Protein 5CJB (pdb70)

Foldseek 3Di:
DEKAKDWPPDLEEEFQAKIKIKIFAPFFAAKKAKCAPPDLHGPDMDGDRGRMDIDIDGRDDQVPFHKIWMWGDHPPDDPSDTHDIHDIRGRGYHQAFEEWAWDWDDDCKTKIKTAGQAAFKKKFKDFPVDDDTDDIDTGRHRMDMDIGHDPRPAGKMKMWIWHPDPVIHTHDIHDIDGD/DQDDDDDDDDDDDDDPD/DQDDDDDDDDDDDDDD/DCDDDDDDDDDDDDDPD

InterPro domains:
  IPR003599 Immunoglobulin domain subtype [SM00409] (38-121)
  IPR003599 Immunoglobulin domain subtype [SM00409] (135-215)
  IPR013783 Immunoglobulin-like fold [G3DSA:2.60.40.10] (28-124)
  IPR013783 Immunoglobulin-like fold [G3DSA:2.60.40.10] (125-215)
  IPR036179 Immunoglobulin-like domain superfamily [SSF48726] (30-125)
  IPR036179 Immunoglobulin-like domain superfamily [SSF48726] (127-218)
  IPR050412 Immunoglobulin-like Receptors in Immune Regulation [PTHR11738] (16-229)

B-factor: mean 52.15, std 12.78, range [27.2, 103.28]

Secondary structure (DSSP, 8-state):
---EEEEES-SEE-TTS-EEEEEEEEEEEEEEEEE-TT-SS-SEEEEEEEEEEEEEESS--TTS-EEEEEEEE-TTSPTT---PPPPPEEEEE-SSBPPPEEEEEP---EEEEEE-S-SSEEEEEEETT-SS-SEEEEESSSEEEEEE-GGG--SEEEEEEE-SSSSP-BBPPPPPEE-/---------PPP-----/---------PPP----/---------PPP-----

Sequence (229 aa):
PKPWLGAQPATVVTPGVNVTLRCRAPQPAWRFGLFKPGEIAPLLFRDVSSELAEFFLEEVTPAQGGIYRCCYRRPDWGPGVWSQPSDVLELLVTEELPRPSLVALPGANVSLRCAGRLRNMSFVLYREGVAAPLQYRHSAQPWADFTLLGARAPGTYSCYYHTPSAPYVLSQRSEVLVIGPGPGPGPGPAGFGPGPGPGPGPGPGPAGFGPGGPGPGPGPGPAGFGPGP

Organism: Homo sapiens (NCBI:txid9606)

CATH classification: 2.60.40.10 (+1 more: 2.60.40.10)

GO terms:
  GO:0038064 collagen receptor activity (F, IDA)
  GO:0038064 collagen receptor activity (F, IMP)
  GO:0030316 osteoclast differentiation (P, IMP)
  GO:1904724 tertiary granule lumen (C, TAS)
  GO:0035580 specific granule lumen (C, TAS)
  GO:0005576 extracellular region (C, TAS)
  GO:0070062 extracellular exosome (C, HDA)

Radius of gyration: 22.31 Å; Cα contacts (8 Å, |Δi|>4): 643; chains: 4; bounding box: 63×37×71 Å

Structure (mmCIF, N/CA/C/O backbone):
data_5CJB
#
_entry.id   5CJB
#
_cell.length_a   45.940
_cell.length_b   48.424
_cell.length_c   118.055
_cell.angle_alpha   90.00
_cell.angle_beta   90.00
_cell.angle_gamma   90.00
#
_symmetry.space_group_name_H-M   'P 21 21 21'
#
loop_
_entity.id
_entity.type
_entity.pdbx_description
1 polymer 'Osteoclast-associated immunoglobulin-like receptor'
2 polymer 'collagen-like peptide'
3 water water
#
loop_
_atom_site.group_PDB
_atom_site.id
_atom_site.type_symbol
_atom_site.label_atom_id
_atom_site.label_alt_id
_atom_site.label_comp_id
_atom_site.label_asym_id
_atom_site.label_entity_id
_atom_site.label_seq_id
_atom_site.pdbx_PDB_ins_code
_atom_site.Cartn_x
_atom_site.Cartn_y
_atom_site.Cartn_z
_atom_site.occupancy
_atom_site.B_iso_or_equiv
_atom_site.auth_seq_id
_atom_site.auth_comp_id
_atom_site.auth_asym_id
_atom_site.auth_atom_id
_atom_site.pdbx_PDB_model_num
ATOM 1 N N . PRO A 1 1 ? -9.172 -6.003 -31.689 1.00 89.78 35 PRO A N 1
ATOM 2 C CA . PRO A 1 1 ? -9.579 -6.949 -30.643 1.00 86.12 35 PRO A CA 1
ATOM 3 C C . PRO A 1 1 ? -8.359 -7.588 -29.985 1.00 81.55 35 PRO A C 1
ATOM 4 O O . PRO A 1 1 ? -7.798 -8.534 -30.544 1.00 82.12 35 PRO A O 1
ATOM 8 N N . LYS A 1 2 ? -7.953 -7.086 -28.820 1.00 67.85 36 LYS A N 1
ATOM 9 C CA . LYS A 1 2 ? -6.738 -7.593 -28.188 1.00 67.81 36 LYS A CA 1
ATOM 10 C C . LYS A 1 2 ? -6.948 -8.939 -27.497 1.00 64.43 36 LYS A C 1
ATOM 11 O O . LYS A 1 2 ? -7.904 -9.121 -26.737 1.00 64.24 36 LYS A O 1
ATOM 17 N N . PRO A 1 3 ? -6.054 -9.896 -27.788 1.00 42.48 37 PRO A N 1
ATOM 18 C CA . PRO A 1 3 ? -6.051 -11.217 -27.155 1.00 44.46 37 PRO A CA 1
ATOM 19 C C . PRO A 1 3 ? -5.571 -11.113 -25.714 1.00 41.83 37 PRO A C 1
ATOM 20 O O . PRO A 1 3 ? -5.125 -10.043 -25.293 1.00 41.30 37 PRO A O 1
ATOM 24 N N . TRP A 1 4 ? -5.673 -12.205 -24.965 1.00 48.98 38 TRP A N 1
ATOM 25 C CA . TRP A 1 4 ? -5.181 -12.227 -23.592 1.00 48.03 38 TRP A CA 1
ATOM 26 C C . TRP A 1 4 ? -4.327 -13.467 -23.349 1.00 47.27 38 TRP A C 1
ATOM 27 O O . TRP A 1 4 ? -4.573 -14.524 -23.934 1.00 47.22 38 TRP A O 1
ATOM 38 N N . LEU A 1 5 ? -3.317 -13.327 -22.492 1.00 47.73 39 LEU A N 1
ATOM 39 C CA . LEU A 1 5 ? -2.317 -14.377 -22.292 1.00 45.70 39 LEU A CA 1
ATOM 40 C C . LEU A 1 5 ? -2.343 -14.905 -20.858 1.00 49.20 39 LEU A C 1
ATOM 41 O O . LEU A 1 5 ? -2.449 -14.129 -19.903 1.00 50.45 39 LEU A O 1
ATOM 46 N N . GLY A 1 6 ? -2.253 -16.225 -20.709 1.00 50.78 40 GLY A N 1
ATOM 47 C CA . GLY A 1 6 ? -2.275 -16.846 -19.395 1.00 47.24 40 GLY A CA 1
ATOM 48 C C . GLY A 1 6 ? -1.135 -17.827 -19.201 1.00 47.73 40 GLY A C 1
ATOM 49 O O . GLY A 1 6 ? -0.639 -18.416 -20.166 1.00 49.11 40 GLY A O 1
ATOM 50 N N . ALA A 1 7 ? -0.708 -18.000 -17.955 1.00 51.40 41 ALA A N 1
ATOM 51 C CA . ALA A 1 7 ? 0.351 -18.956 -17.649 1.00 49.62 41 ALA A CA 1
ATOM 52 C C . ALA A 1 7 ? -0.119 -20.002 -16.641 1.00 51.81 41 ALA A C 1
ATOM 53 O O . ALA A 1 7 ? -0.653 -19.662 -15.586 1.00 52.50 41 ALA A O 1
ATOM 55 N N . GLN A 1 8 ? 0.079 -21.274 -16.977 1.00 54.84 42 GLN A N 1
ATOM 56 C CA . GLN A 1 8 ? -0.203 -22.375 -16.060 1.00 51.34 42 GLN A CA 1
ATOM 57 C C . GLN A 1 8 ? 1.039 -23.260 -15.944 1.00 50.92 42 GLN A C 1
ATOM 58 O O . GLN A 1 8 ? 1.743 -23.466 -16.933 1.00 49.60 42 GLN A O 1
ATOM 64 N N . PRO A 1 9 ? 1.319 -23.787 -14.739 1.00 44.52 43 PRO A N 1
ATOM 65 C CA . PRO A 1 9 ? 0.563 -23.643 -13.488 1.00 46.45 43 PRO A CA 1
ATOM 66 C C . PRO A 1 9 ? 0.773 -22.301 -12.781 1.00 43.49 43 PRO A C 1
ATOM 67 O O . PRO A 1 9 ? -0.045 -21.947 -11.935 1.00 46.08 43 PRO A O 1
ATOM 71 N N . ALA A 1 10 ? 1.831 -21.567 -13.120 1.00 42.29 44 ALA A N 1
ATOM 72 C CA . ALA A 1 10 ? 2.140 -20.324 -12.410 1.00 42.42 44 ALA A CA 1
ATOM 73 C C . ALA A 1 10 ? 3.007 -19.359 -13.213 1.00 40.75 44 ALA A C 1
ATOM 74 O O . ALA A 1 10 ? 3.578 -19.731 -14.236 1.00 41.97 44 ALA A O 1
ATOM 76 N N . THR A 1 11 ? 3.106 -18.121 -12.728 1.00 42.69 45 THR A N 1
ATOM 77 C CA . THR A 1 11 ? 3.921 -17.084 -13.366 1.00 42.96 45 THR A CA 1
ATOM 78 C C . THR A 1 11 ? 5.356 -17.139 -12.825 1.00 42.35 45 THR A C 1
ATOM 79 O O . THR A 1 11 ? 6.315 -16.762 -13.510 1.00 42.23 45 THR A O 1
ATOM 83 N N . VAL A 1 12 ? 5.487 -17.642 -11.598 1.00 35.37 46 VAL A N 1
ATOM 84 C CA . VAL A 1 12 ? 6.785 -17.856 -10.957 1.00 35.24 46 VAL A CA 1
ATOM 85 C C . VAL A 1 12 ? 6.973 -19.349 -10.667 1.00 33.21 46 VAL A C 1
ATOM 86 O O . VAL A 1 12 ? 6.210 -19.932 -9.894 1.00 37.01 46 VAL A O 1
ATOM 90 N N . VAL A 1 13 ? 7.984 -19.963 -11.284 1.00 31.01 47 VAL A N 1
ATOM 91 C CA . VAL A 1 13 ? 8.220 -21.407 -11.158 1.00 29.73 47 VAL A CA 1
ATOM 92 C C . VAL A 1 13 ? 9.709 -21.724 -11.011 1.00 32.78 47 VAL A C 1
ATOM 93 O O . VAL A 1 13 ? 10.559 -20.890 -11.326 1.00 30.89 47 VAL A O 1
ATOM 97 N N . THR A 1 14 ? 10.013 -22.937 -10.548 1.00 39.99 48 THR A N 1
ATOM 98 C CA . THR A 1 14 ? 11.391 -23.432 -10.483 1.00 41.07 48 THR A CA 1
ATOM 99 C C . THR A 1 14 ? 11.803 -24.004 -11.838 1.00 41.72 48 THR A C 1
ATOM 100 O O . THR A 1 14 ? 10.948 -24.449 -12.601 1.00 41.98 48 THR A O 1
ATOM 104 N N . PRO A 1 15 ? 13.113 -23.990 -12.144 1.00 39.10 49 PRO A N 1
ATOM 105 C CA . PRO A 1 15 ? 13.588 -24.644 -13.372 1.00 42.12 49 PRO A CA 1
ATOM 106 C C . PRO A 1 15 ? 13.248 -26.132 -13.350 1.00 44.14 49 PRO A C 1
ATOM 107 O O . PRO A 1 15 ? 13.427 -26.763 -12.306 1.00 41.49 49 PRO A O 1
ATOM 111 N N . GLY A 1 16 ? 12.754 -26.677 -14.460 1.00 48.23 50 GLY A N 1
ATOM 112 C CA . GLY A 1 16 ? 12.453 -28.097 -14.533 1.00 48.74 50 GLY A CA 1
ATOM 113 C C . GLY A 1 16 ? 10.980 -28.458 -14.636 1.00 49.64 50 GLY A C 1
ATOM 114 O O . GLY A 1 16 ? 10.640 -29.560 -15.076 1.00 51.57 50 GLY A O 1
ATOM 115 N N . VAL A 1 17 ? 10.102 -27.547 -14.221 1.00 46.21 51 VAL A N 1
ATOM 116 C CA . VAL A 1 17 ? 8.665 -27.791 -14.330 1.00 48.16 51 VAL A CA 1
ATOM 117 C C . VAL A 1 17 ? 8.158 -27.394 -15.717 1.00 48.80 51 VAL A C 1
ATOM 118 O O . VAL A 1 17 ? 8.851 -26.703 -16.466 1.00 47.54 51 VAL A O 1
ATOM 122 N N . ASN A 1 18 ? 6.954 -27.840 -16.055 1.00 41.84 52 ASN A N 1
ATOM 123 C CA . ASN A 1 18 ? 6.364 -27.533 -17.347 1.00 41.17 52 ASN A CA 1
ATOM 124 C C . ASN A 1 18 ? 5.400 -26.353 -17.254 1.00 39.00 52 ASN A C 1
ATOM 125 O O . ASN A 1 18 ? 4.532 -26.325 -16.382 1.00 39.41 52 ASN A O 1
ATOM 130 N N . VAL A 1 19 ? 5.563 -25.379 -18.148 1.00 42.59 53 VAL A N 1
ATOM 131 C CA . VAL A 1 19 ? 4.685 -24.209 -18.195 1.00 42.53 53 VAL A CA 1
ATOM 132 C C . VAL A 1 19 ? 3.899 -24.190 -19.507 1.00 44.58 53 VAL A C 1
ATOM 133 O O . VAL A 1 19 ? 4.480 -24.341 -20.585 1.00 42.57 53 VAL A O 1
ATOM 137 N N . THR A 1 20 ? 2.583 -24.017 -19.417 1.00 54.68 54 THR A N 1
ATOM 138 C CA . THR A 1 20 ? 1.754 -23.886 -20.613 1.00 56.89 54 THR A CA 1
ATOM 139 C C . THR A 1 20 ? 1.244 -22.454 -20.732 1.00 56.38 54 THR A C 1
ATOM 140 O O . THR A 1 20 ? 0.444 -22.000 -19.909 1.00 58.13 54 THR A O 1
ATOM 144 N N . LEU A 1 21 ? 1.726 -21.739 -21.744 1.00 44.29 55 LEU A N 1
ATOM 145 C CA . LEU A 1 21 ? 1.216 -20.409 -22.044 1.00 42.86 55 LEU A CA 1
ATOM 146 C C . LEU A 1 21 ? -0.009 -20.553 -22.943 1.00 48.54 55 LEU A C 1
ATOM 147 O O . LEU A 1 21 ? 0.011 -21.296 -23.928 1.00 49.36 55 LEU A O 1
ATOM 152 N N . ARG A 1 22 ? -1.071 -19.839 -22.618 1.00 56.73 56 ARG A N 1
ATOM 153 C CA . ARG A 1 22 ? -2.325 -19.966 -23.314 1.00 55.76 56 ARG A CA 1
ATOM 154 C C . ARG A 1 22 ? -2.791 -18.630 -23.809 1.00 54.61 56 ARG A C 1
ATOM 155 O O . ARG A 1 22 ? -3.135 -17.789 -23.020 1.00 55.90 56 ARG A O 1
ATOM 163 N N . CYS A 1 23 ? -2.792 -18.436 -25.118 1.00 60.64 57 CYS A N 1
ATOM 164 C CA . CYS A 1 23 ? -3.311 -17.203 -25.703 1.00 61.30 57 CYS A CA 1
ATOM 165 C C . CYS A 1 23 ? -4.698 -17.428 -26.287 1.00 63.73 57 CYS A C 1
ATOM 166 O O . CYS A 1 23 ? -4.962 -18.464 -26.905 1.00 62.96 57 CYS A O 1
ATOM 169 N N . ARG A 1 24 ? -5.580 -16.453 -26.088 1.00 51.07 58 ARG A N 1
ATOM 170 C CA . ARG A 1 24 ? -6.955 -16.550 -26.564 1.00 50.54 58 ARG A CA 1
ATOM 171 C C . ARG A 1 24 ? -7.424 -15.268 -27.252 1.00 51.48 58 ARG A C 1
ATOM 172 O O . ARG A 1 24 ? -7.194 -14.165 -26.755 1.00 51.01 58 ARG A O 1
ATOM 180 N N . ALA A 1 25 ? -8.079 -15.424 -28.399 1.00 46.27 59 ALA A N 1
ATOM 181 C CA . ALA A 1 25 ? -8.643 -14.296 -29.134 1.00 45.88 59 ALA A CA 1
ATOM 182 C C . ALA A 1 25 ? -10.167 -14.384 -29.126 1.00 44.14 59 ALA A C 1
ATOM 183 O O . ALA A 1 25 ? -10.719 -15.484 -29.056 1.00 43.27 59 ALA A O 1
ATOM 185 N N . PRO A 1 26 ? -10.849 -13.225 -29.192 1.00 55.75 60 PRO A N 1
ATOM 186 C CA . PRO A 1 26 ? -12.318 -13.170 -29.204 1.00 59.20 60 PRO A CA 1
ATOM 187 C C . PRO A 1 26 ? -12.944 -14.024 -30.310 1.00 60.93 60 PRO A C 1
ATOM 188 O O . PRO A 1 26 ? -13.900 -14.754 -30.039 1.00 59.36 60 PRO A O 1
ATOM 192 N N . GLN A 1 27 ? -12.418 -13.926 -31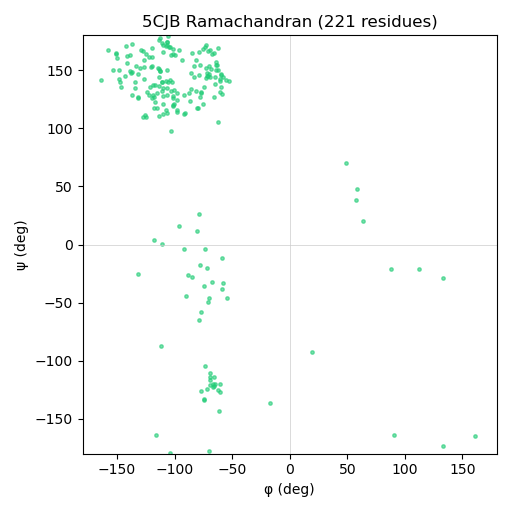.529 1.00 60.52 61 GLN A N 1
ATOM 193 C CA . GLN A 1 27 ? -12.895 -14.741 -32.646 1.00 62.63 61 GLN A CA 1
ATOM 194 C C . GLN A 1 27 ? -11.755 -15.609 -33.179 1.00 60.98 61 GLN A C 1
ATOM 195 O O . GLN A 1 27 ? -10.588 -15.246 -33.025 1.00 59.60 61 GLN A O 1
ATOM 201 N N . PRO A 1 28 ? -12.085 -16.765 -33.790 1.00 54.87 62 PRO A N 1
ATOM 202 C CA . PRO A 1 28 ? -11.044 -17.693 -34.260 1.00 53.97 62 PRO A CA 1
ATOM 203 C C . PRO A 1 28 ? -10.009 -17.022 -35.163 1.00 52.07 62 PRO A C 1
ATOM 204 O O . PRO A 1 28 ? -10.365 -16.163 -35.966 1.00 52.48 62 PRO A O 1
ATOM 208 N N . ALA A 1 29 ? -8.744 -17.401 -35.008 1.00 44.71 63 ALA A N 1
ATOM 209 C CA . ALA A 1 29 ? -7.668 -16.877 -35.844 1.00 45.44 63 ALA A CA 1
ATOM 210 C C . ALA A 1 29 ? -6.864 -18.038 -36.411 1.00 48.04 63 ALA A C 1
ATOM 211 O O . ALA A 1 29 ? -7.009 -19.170 -35.953 1.00 50.17 63 ALA A O 1
ATOM 213 N N . TRP A 1 30 ? -6.012 -17.755 -37.392 1.00 47.14 64 TRP A N 1
ATOM 214 C CA . TRP A 1 30 ? -5.208 -18.789 -38.040 1.00 50.55 64 TRP A CA 1
ATOM 215 C C . TRP A 1 30 ? -3.843 -19.022 -37.385 1.00 49.79 64 TRP A C 1
ATOM 216 O O . TRP A 1 30 ? -3.411 -20.164 -37.212 1.00 49.73 64 TRP A O 1
ATOM 227 N N . ARG A 1 31 ? -3.152 -17.941 -37.043 1.00 47.67 65 ARG A N 1
ATOM 228 C CA . ARG A 1 31 ? -1.802 -18.064 -36.500 1.00 51.00 65 ARG A CA 1
ATOM 229 C C . ARG A 1 31 ? -1.617 -17.225 -35.244 1.00 47.36 65 ARG A C 1
ATOM 230 O O . ARG A 1 31 ? -1.910 -16.030 -35.240 1.00 45.64 65 ARG A O 1
ATOM 238 N N . PHE A 1 32 ? -1.145 -17.862 -34.177 1.00 51.43 66 PHE A N 1
ATOM 239 C CA . PHE A 1 32 ? -0.852 -17.159 -32.933 1.00 50.39 66 PHE A CA 1
ATOM 240 C C . PHE A 1 32 ? 0.655 -17.008 -32.753 1.00 50.61 66 PHE A C 1
ATOM 241 O O . PHE A 1 32 ? 1.416 -17.926 -33.061 1.00 52.87 66 PHE A O 1
ATOM 249 N N . GLY A 1 33 ? 1.086 -15.849 -32.266 1.00 43.98 67 GLY A N 1
ATOM 250 C CA . GLY A 1 33 ? 2.504 -15.585 -32.100 1.00 45.78 67 GLY A CA 1
ATOM 251 C C . GLY A 1 33 ? 2.905 -15.315 -30.663 1.00 45.91 67 GLY A C 1
ATOM 252 O O . GLY A 1 33 ? 2.212 -14.599 -29.935 1.00 46.51 67 GLY A O 1
ATOM 253 N N . LEU A 1 34 ? 4.027 -15.898 -30.253 1.00 52.03 68 LEU A N 1
ATOM 254 C CA . LEU A 1 34 ? 4.592 -15.630 -28.936 1.00 53.34 68 LEU A CA 1
ATOM 255 C C . LEU A 1 34 ? 5.843 -14.767 -29.111 1.00 54.56 68 LEU A C 1
ATOM 256 O O . LEU A 1 34 ? 6.829 -15.200 -29.715 1.00 53.22 68 LEU A O 1
ATOM 261 N N . PHE A 1 35 ? 5.791 -13.541 -28.595 1.00 51.55 69 PHE A N 1
ATOM 262 C CA . PHE A 1 35 ? 6.847 -12.557 -28.830 1.00 52.58 69 PHE A CA 1
ATOM 263 C C . PHE A 1 35 ? 7.621 -12.195 -27.559 1.00 53.30 69 PHE A C 1
ATOM 264 O O . PHE A 1 35 ? 7.051 -12.134 -26.467 1.00 52.24 69 PHE A O 1
ATOM 272 N N . LYS A 1 36 ? 8.923 -11.961 -27.713 1.00 67.52 70 LYS A N 1
ATOM 273 C CA . LYS A 1 36 ? 9.741 -11.349 -26.668 1.00 68.63 70 LYS A CA 1
ATOM 274 C C . LYS A 1 36 ? 9.897 -9.863 -27.028 1.00 71.79 70 LYS A C 1
ATOM 275 O O . LYS A 1 36 ? 9.631 -9.484 -28.169 1.00 73.04 70 LYS A O 1
ATOM 281 N N . PRO A 1 37 ? 10.312 -9.011 -26.067 1.00 79.82 71 PRO A N 1
ATOM 282 C CA . PRO A 1 37 ? 10.153 -7.565 -26.297 1.00 81.37 71 PRO A CA 1
ATOM 283 C C . PRO A 1 37 ? 10.984 -6.976 -27.440 1.00 83.09 71 PRO A C 1
ATOM 284 O O . PRO A 1 37 ? 12.204 -7.146 -27.472 1.00 83.55 71 PRO A O 1
ATOM 288 N N . GLY A 1 38 ? 10.316 -6.278 -28.357 1.00 86.26 72 GLY A N 1
ATOM 289 C CA . GLY A 1 38 ? 10.990 -5.524 -29.403 1.00 87.27 72 GLY A CA 1
ATOM 290 C C . GLY A 1 38 ? 11.295 -6.298 -30.672 1.00 91.43 72 GLY A C 1
ATOM 291 O O . GLY A 1 38 ? 11.497 -5.707 -31.736 1.00 93.68 72 GLY A O 1
ATOM 292 N N . GLU A 1 39 ? 11.336 -7.622 -30.560 1.00 99.28 73 GLU A N 1
ATOM 293 C CA . GLU A 1 39 ? 11.639 -8.477 -31.701 1.00 98.18 73 GLU A CA 1
ATOM 294 C C . GLU A 1 39 ? 10.421 -8.629 -32.617 1.00 97.87 73 GLU A C 1
ATOM 295 O O . GLU A 1 39 ? 9.329 -8.978 -32.161 1.00 95.50 73 GLU A O 1
ATOM 301 N N . ILE A 1 40 ? 10.616 -8.347 -33.904 1.00 82.53 74 ILE A N 1
ATOM 302 C CA . ILE A 1 40 ? 9.564 -8.486 -34.912 1.00 81.76 74 ILE A CA 1
ATOM 303 C C . ILE A 1 40 ? 9.192 -9.952 -35.133 1.00 79.94 74 ILE A C 1
ATOM 304 O O . ILE A 1 40 ? 8.041 -10.275 -35.431 1.00 75.60 74 ILE A O 1
ATOM 309 N N . ALA A 1 41 ? 10.177 -10.834 -34.983 1.00 91.09 75 ALA A N 1
ATOM 310 C CA . ALA A 1 41 ? 9.962 -12.269 -35.132 1.00 88.59 75 ALA A CA 1
ATOM 311 C C . ALA A 1 41 ? 9.391 -12.874 -33.859 1.00 86.49 75 ALA A C 1
ATOM 312 O O . ALA A 1 41 ? 9.898 -12.622 -32.764 1.00 87.63 75 ALA A O 1
ATOM 314 N N . PRO A 1 42 ? 8.334 -13.686 -33.997 1.00 64.28 76 PRO A N 1
ATOM 315 C CA . PRO A 1 42 ? 7.849 -14.438 -32.837 1.00 61.84 76 PRO A CA 1
ATOM 316 C C . PRO A 1 42 ? 8.833 -15.553 -32.524 1.00 60.96 76 PRO A C 1
ATOM 317 O O . PRO A 1 42 ? 9.401 -16.126 -33.456 1.00 62.95 76 PRO A O 1
ATOM 321 N N . LEU A 1 43 ? 9.052 -15.843 -31.245 1.00 70.73 77 LEU A N 1
ATOM 322 C CA . LEU A 1 43 ? 9.930 -16.946 -30.870 1.00 71.19 77 LEU A CA 1
ATOM 323 C C . LEU A 1 43 ? 9.223 -18.243 -31.225 1.00 69.79 77 LEU A C 1
ATOM 324 O O . LEU A 1 43 ? 9.791 -19.125 -31.873 1.00 71.12 77 LEU A O 1
ATOM 329 N N . LEU A 1 44 ? 7.969 -18.342 -30.799 1.00 52.30 78 LEU A N 1
ATOM 330 C CA . LEU A 1 44 ? 7.125 -19.476 -31.135 1.00 52.29 78 LEU A CA 1
ATOM 331 C C . LEU A 1 44 ? 5.893 -18.992 -31.886 1.00 53.86 78 LEU A C 1
ATOM 332 O O . LEU A 1 44 ? 5.458 -17.848 -31.723 1.00 54.95 78 LEU A O 1
ATOM 337 N N . PHE A 1 45 ? 5.343 -19.866 -32.719 1.00 58.30 79 PHE A N 1
ATOM 338 C CA . PHE A 1 45 ? 4.081 -19.590 -33.389 1.00 56.93 79 PHE A CA 1
ATOM 339 C C . PHE A 1 45 ? 3.327 -20.893 -33.605 1.00 57.17 79 PHE A C 1
ATOM 340 O O . PHE A 1 45 ? 3.932 -21.933 -33.878 1.00 56.35 79 PHE A O 1
ATOM 348 N N . ARG A 1 46 ? 2.008 -20.840 -33.466 1.00 56.78 80 ARG A N 1
ATOM 349 C CA . ARG A 1 46 ? 1.182 -22.015 -33.695 1.00 56.71 80 ARG A CA 1
ATOM 350 C C . ARG A 1 46 ? 0.110 -21.738 -34.735 1.00 57.33 80 ARG A C 1
ATOM 351 O O . ARG A 1 46 ? -0.584 -20.718 -34.674 1.00 56.65 80 ARG A O 1
ATOM 359 N N . ASP A 1 47 ? -0.004 -22.641 -35.702 1.00 51.71 81 ASP A N 1
ATOM 360 C CA . ASP A 1 47 ? -1.092 -22.582 -36.662 1.00 55.74 81 ASP A CA 1
ATOM 361 C C . ASP A 1 47 ? -2.265 -23.413 -36.161 1.00 55.76 81 ASP A C 1
ATOM 362 O O . ASP A 1 47 ? -2.221 -24.646 -36.153 1.00 57.81 81 ASP A O 1
ATOM 367 N N . VAL A 1 48 ? -3.369 -22.755 -35.827 1.00 53.93 82 VAL A N 1
ATOM 368 C CA . VAL A 1 48 ? -4.474 -23.457 -35.174 1.00 55.65 82 VAL A CA 1
ATOM 369 C C . VAL A 1 48 ? -5.912 -23.304 -35.671 1.00 57.07 82 VAL A C 1
ATOM 370 O O . VAL A 1 48 ? -6.707 -24.186 -35.433 1.00 59.07 82 VAL A O 1
ATOM 374 N N . SER A 1 49 ? -6.267 -22.208 -36.321 1.00 53.18 83 SER A N 1
ATOM 375 C CA . SER A 1 49 ? -7.609 -22.080 -36.896 1.00 52.53 83 SER A CA 1
ATOM 376 C C . SER A 1 49 ? -8.675 -22.250 -35.842 1.00 51.61 83 SER A C 1
ATOM 377 O O . SER A 1 49 ? -9.715 -22.818 -36.048 1.00 53.68 83 SER A O 1
ATOM 380 N N . SER A 1 50 ? -8.347 -21.706 -34.705 1.00 52.41 84 SER A N 1
ATOM 381 C CA . SER A 1 50 ? -9.065 -21.670 -33.440 1.00 52.59 84 SER A CA 1
ATOM 382 C C . SER A 1 50 ? -8.993 -20.287 -32.800 1.00 49.42 84 SER A C 1
ATOM 383 O O . SER A 1 50 ? -8.275 -19.402 -33.266 1.00 45.92 84 SER A O 1
ATOM 386 N N . GLU A 1 51 ? -9.753 -20.118 -31.724 1.00 61.26 85 GLU A N 1
ATOM 387 C CA . GLU A 1 51 ? -9.746 -18.900 -30.926 1.00 61.08 85 GLU A CA 1
ATOM 388 C C . GLU A 1 51 ? -8.733 -19.039 -29.793 1.00 57.06 85 GLU A C 1
ATOM 389 O O . GLU A 1 51 ? -8.494 -18.097 -29.034 1.00 56.13 85 GLU A O 1
ATOM 395 N N . LEU A 1 52 ? -8.131 -20.222 -29.700 1.00 49.81 86 LEU A N 1
ATOM 396 C CA . LEU A 1 52 ? -7.215 -20.542 -28.611 1.00 50.94 86 LEU A CA 1
ATOM 397 C C . LEU A 1 52 ? -5.947 -21.226 -29.111 1.00 51.74 86 LEU A C 1
ATOM 398 O O . LEU A 1 52 ? -5.995 -22.079 -30.002 1.00 53.42 86 LEU A O 1
ATOM 403 N N . ALA A 1 53 ? -4.813 -20.845 -28.530 1.00 41.74 87 ALA A N 1
ATOM 404 C CA . ALA A 1 53 ? -3.534 -21.467 -28.849 1.00 43.23 87 ALA A CA 1
ATOM 405 C C . ALA A 1 53 ? -2.735 -21.714 -27.579 1.00 43.03 87 ALA A C 1
ATOM 406 O O . ALA A 1 53 ? -2.546 -20.805 -26.767 1.00 40.33 87 ALA A O 1
ATOM 408 N N . GLU A 1 54 ? -2.261 -22.943 -27.412 1.00 63.31 88 GLU A N 1
ATOM 409 C CA . GLU A 1 54 ? -1.454 -23.282 -26.247 1.00 61.72 88 GLU A CA 1
ATOM 410 C C . GLU A 1 54 ? 0.019 -23.450 -26.607 1.00 64.04 88 GLU A C 1
ATOM 411 O O . GLU A 1 54 ? 0.368 -24.171 -27.547 1.00 63.73 88 GLU A O 1
ATOM 417 N N . PHE A 1 55 ? 0.876 -22.762 -25.859 1.00 60.56 89 PHE A N 1
ATOM 418 C CA . PHE A 1 55 ? 2.317 -22.870 -26.039 1.00 55.64 89 PHE A CA 1
ATOM 419 C C . PHE A 1 55 ? 2.916 -23.665 -24.882 1.00 59.42 89 PHE A C 1
ATOM 420 O O . PHE A 1 55 ? 2.897 -23.216 -23.732 1.00 58.60 89 PHE A O 1
ATOM 428 N N . PHE A 1 56 ? 3.434 -24.852 -25.184 1.00 51.31 90 PHE A N 1
ATOM 429 C CA . PHE A 1 56 ? 3.956 -25.729 -24.145 1.00 49.38 90 PHE A CA 1
ATOM 430 C C . PHE A 1 56 ? 5.470 -25.613 -24.009 1.00 51.85 90 PHE A C 1
ATOM 431 O O . PHE A 1 56 ? 6.222 -25.937 -24.933 1.00 51.64 90 PHE A O 1
ATOM 439 N N . LEU A 1 57 ? 5.906 -25.142 -22.847 1.00 52.69 91 LEU A N 1
ATOM 440 C CA . LEU A 1 57 ? 7.323 -25.036 -22.547 1.00 53.25 91 LEU A CA 1
ATOM 441 C C . LEU A 1 57 ? 7.713 -26.174 -21.609 1.00 51.14 91 LEU A C 1
ATOM 442 O O . LEU A 1 57 ? 7.493 -26.101 -20.397 1.00 50.67 91 LEU A O 1
ATOM 447 N N . GLU A 1 58 ? 8.270 -27.237 -22.183 1.00 55.68 92 GLU A N 1
ATOM 448 C CA . GLU A 1 58 ? 8.681 -28.400 -21.405 1.00 58.39 92 GLU A CA 1
ATOM 449 C C . GLU A 1 58 ? 9.987 -28.119 -20.679 1.00 56.92 92 GLU A C 1
ATOM 450 O O . GLU A 1 58 ? 10.947 -27.631 -21.286 1.00 55.43 92 GLU A O 1
ATOM 456 N N . GLU A 1 59 ? 10.010 -28.427 -19.383 1.00 58.83 93 GLU A N 1
ATOM 457 C CA . GLU A 1 59 ? 11.196 -28.235 -18.547 1.00 61.60 93 GLU A CA 1
ATOM 458 C C . GLU A 1 59 ? 11.799 -26.841 -18.711 1.00 59.55 93 GLU A C 1
ATOM 459 O O . GLU A 1 59 ? 12.876 -26.698 -19.292 1.00 59.50 93 GLU A O 1
ATOM 465 N N . VAL A 1 60 ? 11.104 -25.820 -18.210 1.00 47.70 94 VAL A N 1
ATOM 466 C CA . VAL A 1 60 ? 11.563 -24.439 -18.379 1.00 47.41 94 VAL A CA 1
ATOM 467 C C . VAL A 1 60 ? 12.934 -24.204 -17.760 1.00 49.17 94 VAL A C 1
ATOM 468 O O . VAL A 1 60 ? 13.289 -24.810 -16.748 1.00 48.41 94 VAL A O 1
ATOM 472 N N . THR A 1 61 ? 13.698 -23.325 -18.403 1.00 56.53 95 THR A N 1
ATOM 473 C CA . THR A 1 61 ? 15.023 -22.918 -17.952 1.00 57.57 95 THR A CA 1
ATOM 474 C C . THR A 1 61 ? 14.976 -21.402 -17.788 1.00 57.30 95 THR A C 1
ATOM 475 O O . THR A 1 61 ? 14.076 -20.761 -18.333 1.00 56.82 95 THR A O 1
ATOM 479 N N . PRO A 1 62 ? 15.930 -20.818 -17.036 1.00 68.36 96 PRO A N 1
ATOM 480 C CA . PRO A 1 62 ? 15.933 -19.359 -16.843 1.00 67.71 96 PRO A CA 1
ATOM 481 C C . PRO A 1 62 ? 16.027 -18.546 -18.141 1.00 69.08 96 PRO A C 1
ATOM 482 O O . PRO A 1 62 ? 15.828 -17.329 -18.115 1.00 70.23 96 PRO A O 1
ATOM 486 N N . ALA A 1 63 ? 16.325 -19.208 -19.255 1.00 53.94 97 ALA A N 1
ATOM 487 C CA . ALA A 1 63 ? 16.274 -18.566 -20.566 1.00 52.53 97 ALA A CA 1
ATOM 488 C C . ALA A 1 63 ? 14.828 -18.363 -21.035 1.00 50.84 97 ALA A C 1
ATOM 489 O O . ALA A 1 63 ? 14.515 -17.363 -21.683 1.00 53.12 97 ALA A O 1
ATOM 491 N N . GLN A 1 64 ? 13.957 -19.318 -20.711 1.00 54.98 98 GLN A N 1
ATOM 492 C CA . GLN A 1 64 ? 12.538 -19.248 -21.075 1.00 51.76 98 GLN A CA 1
ATOM 493 C C . GLN A 1 64 ? 11.754 -18.226 -20.244 1.00 51.82 98 GLN A C 1
ATOM 494 O O . GLN A 1 64 ? 10.566 -18.000 -20.486 1.00 51.60 98 GLN A O 1
ATOM 500 N N . GLY A 1 65 ? 12.412 -17.610 -19.267 1.00 44.43 99 GLY A N 1
ATOM 501 C CA . GLY A 1 65 ? 11.795 -16.538 -18.505 1.00 41.38 99 GLY A CA 1
ATOM 502 C C . GLY A 1 65 ? 11.823 -15.235 -19.282 1.00 43.77 99 GLY A C 1
ATOM 503 O O . GLY A 1 65 ? 12.546 -15.122 -20.271 1.00 45.99 99 GLY A O 1
ATOM 504 N N . GLY A 1 66 ? 11.039 -14.251 -18.848 1.00 47.54 100 GLY A N 1
ATOM 505 C CA . GLY A 1 66 ? 11.021 -12.958 -19.513 1.00 47.45 100 GLY A CA 1
ATOM 506 C C . GLY A 1 66 ? 9.627 -12.425 -19.781 1.00 45.43 100 GLY A C 1
ATOM 507 O O . GLY A 1 66 ? 8.638 -13.005 -19.334 1.00 45.48 100 GLY A O 1
ATOM 508 N N . ILE A 1 67 ? 9.550 -11.313 -20.511 1.00 51.65 101 ILE A N 1
ATOM 509 C CA . ILE A 1 67 ? 8.267 -10.717 -20.876 1.00 51.96 101 ILE A CA 1
ATOM 510 C C . ILE A 1 67 ? 7.745 -11.364 -22.159 1.00 51.85 101 ILE A C 1
ATOM 511 O O . ILE A 1 67 ? 8.433 -11.359 -23.182 1.00 54.43 101 ILE A O 1
ATOM 516 N N . TYR A 1 68 ? 6.539 -11.924 -22.102 1.00 45.69 102 TYR A N 1
ATOM 517 C CA . TYR A 1 68 ? 5.919 -12.530 -23.279 1.00 42.83 102 TYR A CA 1
ATOM 518 C C . TYR A 1 68 ? 4.694 -11.743 -23.718 1.00 47.25 102 TYR A C 1
ATOM 519 O O . TYR A 1 68 ? 4.003 -11.134 -22.897 1.00 46.20 102 TYR A O 1
ATOM 528 N N . ARG A 1 69 ? 4.427 -11.765 -25.018 1.00 60.67 103 ARG A N 1
ATOM 529 C CA . ARG A 1 69 ? 3.230 -11.146 -25.565 1.00 56.23 103 ARG A CA 1
ATOM 530 C C . ARG A 1 69 ? 2.610 -12.046 -26.612 1.00 57.61 103 ARG A C 1
ATOM 531 O O . ARG A 1 69 ? 3.315 -12.779 -27.316 1.00 57.53 103 ARG A O 1
ATOM 539 N N . CYS A 1 70 ? 1.287 -11.990 -26.706 1.00 56.77 104 CYS A N 1
ATOM 540 C CA . CYS A 1 70 ? 0.574 -12.783 -27.689 1.00 61.91 104 CYS A CA 1
ATOM 541 C C . CYS A 1 70 ? -0.008 -11.884 -28.776 1.00 61.94 104 CYS A C 1
ATOM 542 O O . CYS A 1 70 ? -0.583 -10.832 -28.484 1.00 60.44 104 CYS A O 1
ATOM 545 N N . CYS A 1 71 ? 0.172 -12.297 -30.027 1.00 48.80 105 CYS A N 1
ATOM 546 C CA . CYS A 1 71 ? -0.431 -11.633 -31.177 1.00 46.65 105 CYS A CA 1
ATOM 547 C C . CYS A 1 71 ? -0.924 -12.710 -32.129 1.00 46.78 105 CYS A C 1
ATOM 548 O O . CYS A 1 71 ? -0.345 -13.797 -32.194 1.00 45.32 105 CYS A O 1
ATOM 551 N N . TYR A 1 72 ? -1.992 -12.421 -32.865 1.00 42.00 106 TYR A N 1
ATOM 552 C CA . TYR A 1 72 ? -2.472 -13.366 -33.866 1.00 43.10 106 TYR A CA 1
ATOM 553 C C . TYR A 1 72 ? -2.462 -12.780 -35.272 1.00 45.39 106 TYR A C 1
ATOM 554 O O . TYR A 1 72 ? -2.274 -11.574 -35.456 1.00 46.28 106 TYR A O 1
ATOM 563 N N . ARG A 1 73 ? -2.672 -13.643 -36.261 1.00 51.15 107 ARG A N 1
ATOM 564 C CA . ARG A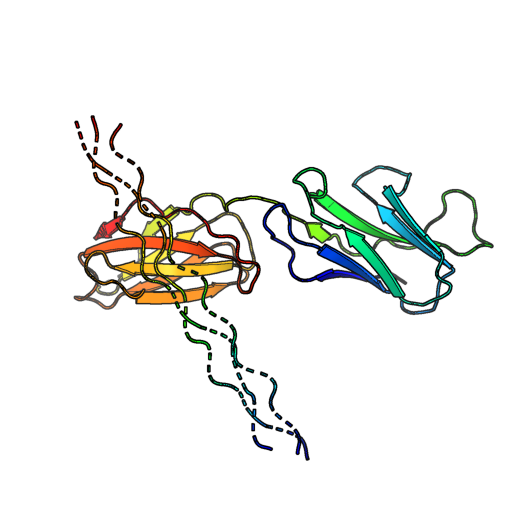 1 73 ? -2.579 -13.240 -37.657 1.00 52.82 107 ARG A CA 1
ATOM 565 C C . ARG A 1 73 ? -3.547 -14.045 -38.522 1.00 53.18 107 ARG A C 1
ATOM 566 O O . ARG A 1 73 ? -3.864 -15.193 -38.207 1.00 52.46 107 ARG A O 1
ATOM 574 N N . ARG A 1 74 ? -4.017 -13.434 -39.605 1.00 54.32 108 ARG A N 1
ATOM 575 C CA . ARG A 1 74 ? -4.893 -14.106 -40.559 1.00 53.60 108 ARG A CA 1
ATOM 576 C C . ARG A 1 74 ? -4.157 -14.228 -41.896 1.00 55.43 108 ARG A C 1
ATOM 577 O O . ARG A 1 74 ? -3.289 -13.407 -42.193 1.00 53.93 108 ARG A O 1
ATOM 585 N N . PRO A 1 75 ? -4.481 -15.264 -42.694 1.00 60.39 109 PRO A N 1
ATOM 586 C CA . PRO A 1 75 ? -3.758 -15.522 -43.950 1.00 62.24 109 PRO A CA 1
ATOM 587 C C . PRO A 1 75 ? -3.814 -14.349 -44.935 1.00 62.80 109 PRO A C 1
ATOM 588 O O . PRO A 1 75 ? -2.821 -14.065 -45.609 1.00 63.34 109 PRO A O 1
ATOM 592 N N . ASP A 1 76 ? -4.963 -13.681 -45.004 1.00 72.74 110 ASP A N 1
ATOM 593 C CA . ASP A 1 76 ? -5.183 -12.585 -45.949 1.00 73.94 110 ASP A CA 1
ATOM 594 C C . ASP A 1 76 ? -4.592 -11.249 -45.486 1.00 74.54 110 ASP A C 1
ATOM 595 O O . ASP A 1 76 ? -4.888 -10.200 -46.066 1.00 73.35 110 ASP A O 1
ATOM 600 N N . TRP A 1 77 ? -3.760 -11.287 -44.446 1.00 61.90 111 TRP A N 1
ATOM 601 C CA . TRP A 1 77 ? -3.149 -10.072 -43.904 1.00 58.87 111 TRP A CA 1
ATOM 602 C C . TRP A 1 77 ? -1.778 -9.823 -44.528 1.00 57.72 111 TRP A C 1
ATOM 603 O O . TRP A 1 77 ? -1.155 -10.743 -45.061 1.00 57.25 111 TRP A O 1
ATOM 614 N N . GLY A 1 78 ? -1.317 -8.577 -44.469 1.00 66.07 112 GLY A N 1
ATOM 615 C CA . GLY A 1 78 ? -0.014 -8.221 -45.000 1.00 68.10 112 GLY A CA 1
ATOM 616 C C . GLY A 1 78 ? 1.118 -8.935 -44.287 1.00 68.86 112 GLY A C 1
ATOM 617 O O . GLY A 1 78 ? 0.906 -9.553 -43.246 1.00 70.20 112 GLY A O 1
ATOM 618 N N . PRO A 1 79 ? 2.334 -8.851 -44.847 1.00 72.44 113 PRO A N 1
ATOM 619 C CA . PRO A 1 79 ? 3.523 -9.509 -44.292 1.00 72.57 113 PRO A CA 1
ATOM 620 C C . PRO A 1 79 ? 4.022 -8.782 -43.050 1.00 69.90 113 PRO A C 1
ATOM 621 O O . PRO A 1 79 ? 4.093 -7.551 -43.057 1.00 68.88 113 PRO A O 1
ATOM 625 N N . GLY A 1 80 ? 4.359 -9.528 -42.001 1.00 71.29 114 GLY A N 1
ATOM 626 C CA . GLY A 1 80 ? 4.792 -8.932 -40.748 1.00 68.68 114 GLY A CA 1
ATOM 627 C C . GLY A 1 80 ? 3.707 -8.094 -40.094 1.00 69.13 114 GLY A C 1
ATOM 628 O O . GLY A 1 80 ? 3.994 -7.230 -39.259 1.00 68.67 114 GLY A O 1
ATOM 629 N N . VAL A 1 81 ? 2.457 -8.346 -40.481 1.00 53.78 115 VAL A N 1
ATOM 630 C CA . VAL A 1 81 ? 1.310 -7.648 -39.910 1.00 52.00 115 VAL A CA 1
ATOM 631 C C . VAL A 1 81 ? 0.613 -8.530 -38.879 1.00 49.92 115 VAL A C 1
ATOM 632 O O . VAL A 1 81 ? 0.126 -9.611 -39.211 1.00 49.07 115 VAL A O 1
ATOM 636 N N . TRP A 1 82 ? 0.564 -8.062 -37.634 1.00 44.24 116 TRP A N 1
ATOM 637 C CA . TRP A 1 82 ? -0.053 -8.823 -36.551 1.00 41.77 116 TRP A CA 1
ATOM 638 C C . TRP A 1 82 ? -1.149 -8.027 -35.839 1.00 43.69 116 TRP A C 1
ATOM 639 O O . TRP A 1 82 ? -1.237 -6.805 -35.976 1.00 44.14 116 TRP A O 1
ATOM 650 N N . SER A 1 83 ? -1.980 -8.729 -35.075 1.00 51.48 117 SER A N 1
ATOM 651 C CA . SER A 1 83 ? -3.083 -8.106 -34.352 1.00 51.38 117 SER A CA 1
ATOM 652 C C . SER A 1 83 ? -2.567 -7.240 -33.211 1.00 52.17 117 SER A C 1
ATOM 653 O O . SER A 1 83 ? -1.354 -7.097 -33.027 1.00 52.15 117 SER A O 1
ATOM 656 N N . GLN A 1 84 ? -3.495 -6.655 -32.454 1.00 60.88 118 GLN A N 1
ATOM 657 C CA . GLN A 1 84 ? -3.158 -5.988 -31.201 1.00 61.17 118 GLN A CA 1
ATOM 658 C C . GLN A 1 84 ? -2.429 -6.969 -30.300 1.00 60.23 118 GLN A C 1
ATOM 659 O O . GLN A 1 84 ? -2.778 -8.147 -30.262 1.00 60.59 118 GLN A O 1
ATOM 665 N N . PRO A 1 85 ? -1.409 -6.489 -29.573 1.00 46.44 119 PRO A N 1
ATOM 666 C CA . PRO A 1 85 ? -0.717 -7.357 -28.612 1.00 46.50 119 PRO A CA 1
ATOM 667 C C . PRO A 1 85 ? -1.514 -7.507 -27.320 1.00 45.00 119 PRO A C 1
ATOM 668 O O . PRO A 1 85 ? -2.189 -6.566 -26.902 1.00 47.32 119 PRO A O 1
ATOM 672 N N . SER A 1 86 ? -1.440 -8.681 -26.701 1.00 46.19 120 SER A N 1
ATOM 673 C CA . SER A 1 86 ? -2.054 -8.899 -25.397 1.00 45.51 120 SER A CA 1
ATOM 674 C C . SER A 1 86 ? -1.303 -8.101 -24.336 1.00 46.38 120 SER A C 1
ATOM 675 O O . SER A 1 86 ? -0.215 -7.582 -24.602 1.00 44.37 120 SER A O 1
ATOM 678 N N . ASP A 1 87 ? -1.884 -7.990 -23.142 1.00 62.02 121 ASP A N 1
ATOM 679 C CA . ASP A 1 87 ? -1.154 -7.448 -22.001 1.00 62.81 121 ASP A CA 1
ATOM 680 C C . ASP A 1 87 ? 0.027 -8.375 -21.731 1.00 62.63 121 ASP A C 1
ATOM 681 O O . ASP A 1 87 ? -0.046 -9.571 -22.018 1.00 62.29 121 ASP A O 1
ATOM 686 N N . VAL A 1 88 ? 1.115 -7.828 -21.196 1.00 49.89 122 VAL A N 1
ATOM 687 C CA . VAL A 1 88 ? 2.331 -8.613 -20.991 1.00 50.14 122 VAL A CA 1
ATOM 688 C C . VAL A 1 88 ? 2.146 -9.769 -20.016 1.00 48.31 122 VAL A C 1
ATOM 689 O O . VAL A 1 88 ? 1.266 -9.743 -19.154 1.00 50.82 122 VAL A O 1
ATOM 693 N N . LEU A 1 89 ? 2.983 -10.787 -20.177 1.00 52.42 123 LEU A N 1
ATOM 694 C CA . LEU A 1 89 ? 3.061 -11.887 -19.232 1.00 50.88 123 LEU A CA 1
ATOM 695 C C . LEU A 1 89 ? 4.526 -12.023 -18.857 1.00 52.78 123 LEU A C 1
ATOM 696 O O . LEU A 1 89 ? 5.349 -12.420 -19.689 1.00 51.61 123 LEU A O 1
ATOM 701 N N . GLU A 1 90 ? 4.861 -11.665 -17.620 1.00 73.59 124 GLU A N 1
ATOM 702 C CA . GLU A 1 90 ? 6.224 -11.848 -17.134 1.00 74.86 124 GLU A CA 1
ATOM 703 C C . GLU A 1 90 ? 6.352 -13.216 -16.478 1.00 72.62 124 GLU A C 1
ATOM 704 O O . GLU A 1 90 ? 5.742 -13.482 -15.437 1.00 71.35 124 GLU A O 1
ATOM 710 N N . LEU A 1 91 ? 7.134 -14.086 -17.108 1.00 48.36 125 LEU A N 1
ATOM 711 C CA . LEU A 1 91 ? 7.376 -15.428 -16.592 1.00 47.92 125 LEU A CA 1
ATOM 712 C C . LEU A 1 91 ? 8.732 -15.461 -15.894 1.00 47.38 125 LEU A C 1
ATOM 713 O O . LEU A 1 91 ? 9.763 -15.171 -16.507 1.00 46.42 125 LEU A O 1
ATOM 718 N N . LEU A 1 92 ? 8.731 -15.800 -14.607 1.00 40.28 126 LEU A N 1
ATOM 719 C CA . LEU A 1 92 ? 9.975 -15.845 -13.842 1.00 36.25 126 LEU A CA 1
ATOM 720 C C . LEU A 1 92 ? 10.361 -17.281 -13.502 1.00 36.39 126 LEU A C 1
ATOM 721 O O . LEU A 1 92 ? 9.599 -18.006 -12.858 1.00 38.00 126 LEU A O 1
ATOM 726 N N . VAL A 1 93 ? 11.545 -17.687 -13.953 1.00 36.89 127 VAL A N 1
ATOM 727 C CA . VAL A 1 93 ? 12.066 -19.024 -13.682 1.00 36.61 127 VAL A CA 1
ATOM 728 C C . VAL A 1 93 ? 13.289 -18.897 -12.785 1.00 37.62 127 VAL A C 1
ATOM 729 O O . VAL A 1 93 ? 14.331 -18.392 -13.211 1.00 41.81 127 VAL A O 1
ATOM 733 N N . THR A 1 94 ? 13.153 -19.345 -11.539 1.00 43.46 128 THR A N 1
ATOM 734 C CA . THR A 1 94 ? 14.228 -19.225 -10.559 1.00 44.15 128 THR A CA 1
ATOM 735 C C . THR A 1 94 ? 14.135 -20.306 -9.481 1.00 45.67 128 THR A C 1
ATOM 736 O O . THR A 1 94 ? 13.043 -20.777 -9.150 1.00 44.15 128 THR A O 1
ATOM 740 N N . GLU A 1 95 ? 15.290 -20.695 -8.947 1.00 48.49 129 GLU A N 1
ATOM 741 C CA . GLU A 1 95 ? 15.365 -21.716 -7.908 1.00 50.09 129 GLU A CA 1
ATOM 742 C C . GLU A 1 95 ? 14.850 -21.198 -6.573 1.00 47.39 129 GLU A C 1
ATOM 743 O O . GLU A 1 95 ? 14.410 -21.972 -5.715 1.00 46.09 129 GLU A O 1
ATOM 749 N N . GLU A 1 96 ? 14.831 -19.884 -6.454 1.00 47.21 130 GLU A N 1
ATOM 750 C CA . GLU A 1 96 ? 14.652 -19.227 -5.197 1.00 48.48 130 GLU A CA 1
ATOM 751 C C . GLU A 1 96 ? 14.292 -17.771 -5.315 1.00 48.77 130 GLU A C 1
ATOM 752 O O . GLU A 1 96 ? 14.839 -17.082 -6.134 1.00 48.70 130 GLU A O 1
ATOM 758 N N . LEU A 1 97 ? 13.408 -17.292 -4.453 1.00 33.13 131 LEU A N 1
ATOM 759 C CA . LEU A 1 97 ? 12.990 -15.893 -4.488 1.00 31.41 131 LEU A CA 1
ATOM 760 C C . LEU A 1 97 ? 13.953 -15.018 -3.678 1.00 31.32 131 LEU A C 1
ATOM 761 O O . LEU A 1 97 ? 14.520 -15.479 -2.690 1.00 31.88 131 LEU A O 1
ATOM 766 N N . PRO A 1 98 ? 14.154 -13.758 -4.107 1.00 33.99 132 PRO A N 1
ATOM 767 C CA . PRO A 1 98 ? 15.069 -12.844 -3.403 1.00 33.70 132 PRO A CA 1
ATOM 768 C C . PRO A 1 98 ? 14.655 -12.586 -1.954 1.00 37.74 132 PRO A C 1
ATOM 769 O O . PRO A 1 98 ? 13.462 -12.473 -1.659 1.00 32.93 132 PRO A O 1
ATOM 773 N N . ARG A 1 99 ? 15.646 -12.483 -1.071 1.00 33.58 133 ARG A N 1
ATOM 774 C CA . ARG A 1 99 ? 15.428 -12.389 0.371 1.00 31.39 133 ARG A CA 1
ATOM 775 C C . ARG A 1 99 ? 14.612 -11.163 0.785 1.00 31.08 133 ARG A C 1
ATOM 776 O O . ARG A 1 99 ? 14.913 -10.044 0.370 1.00 33.1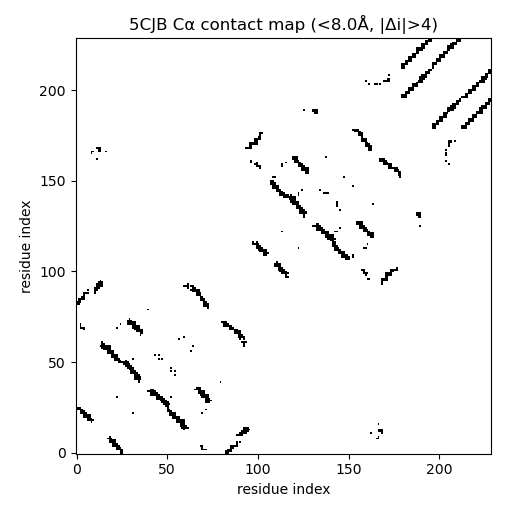1 133 ARG A O 1
ATOM 784 N N . PRO A 1 100 ? 13.581 -11.372 1.620 1.00 28.63 134 PRO A N 1
ATOM 785 C CA . PRO A 1 100 ? 12.755 -10.252 2.079 1.00 30.43 134 PRO A CA 1
ATOM 786 C C . PRO A 1 100 ? 13.408 -9.514 3.242 1.00 34.01 134 PRO A C 1
ATOM 787 O O . PRO A 1 100 ? 14.270 -10.084 3.910 1.00 32.71 134 PRO A O 1
ATOM 791 N N . SER A 1 101 ? 13.017 -8.262 3.464 1.00 42.13 135 SER A N 1
ATOM 792 C CA . SER A 1 101 ? 13.474 -7.514 4.629 1.00 42.55 135 SER A CA 1
ATOM 793 C C . SER A 1 101 ? 12.319 -7.394 5.607 1.00 43.41 135 SER A C 1
ATOM 794 O O . SER A 1 101 ? 11.170 -7.198 5.199 1.00 41.60 135 SER A O 1
ATOM 797 N N . LEU A 1 102 ? 12.616 -7.523 6.896 1.00 36.33 136 LEU A N 1
ATOM 798 C CA . LEU A 1 102 ? 11.584 -7.411 7.923 1.00 33.67 136 LEU A CA 1
ATOM 799 C C . LEU A 1 102 ? 11.845 -6.192 8.802 1.00 37.03 136 LEU A C 1
ATOM 800 O O . LEU A 1 102 ? 12.879 -6.112 9.469 1.00 40.79 136 LEU A O 1
ATOM 805 N N . VAL A 1 103 ? 10.910 -5.242 8.791 1.00 41.88 137 VAL A N 1
ATOM 806 C CA . VAL A 1 103 ? 11.051 -4.006 9.562 1.00 42.32 137 VAL A CA 1
ATOM 807 C C . VAL A 1 103 ? 9.829 -3.745 10.437 1.00 46.16 137 VAL A C 1
ATOM 808 O O . VAL A 1 103 ? 8.784 -4.373 10.264 1.00 45.43 137 VAL A O 1
ATOM 812 N N . ALA A 1 104 ? 9.972 -2.812 11.376 1.00 45.58 138 ALA A N 1
ATOM 813 C CA . ALA A 1 104 ? 8.850 -2.349 12.184 1.00 46.62 138 ALA A CA 1
ATOM 814 C C . ALA A 1 104 ? 8.381 -0.984 11.691 1.00 47.77 138 ALA A C 1
ATOM 815 O O . ALA A 1 104 ? 9.198 -0.086 11.474 1.00 48.40 138 ALA A O 1
ATOM 817 N N . LEU A 1 105 ? 7.072 -0.829 11.507 1.00 57.86 139 LEU A N 1
ATOM 818 C CA . LEU A 1 105 ? 6.503 0.475 11.175 1.00 61.50 139 LEU A CA 1
ATOM 819 C C . LEU A 1 105 ? 6.203 1.253 12.454 1.00 65.36 139 LEU A C 1
ATOM 820 O O . LEU A 1 105 ? 5.566 0.725 13.370 1.00 64.31 139 LEU A O 1
ATOM 825 N N . PRO A 1 106 ? 6.656 2.515 12.523 1.00 74.38 140 PRO A N 1
ATOM 826 C CA . PRO A 1 106 ? 6.323 3.359 13.678 1.00 76.43 140 PRO A CA 1
ATOM 827 C C . PRO A 1 106 ? 4.862 3.796 13.636 1.00 77.64 140 PRO A C 1
ATOM 828 O O . PRO A 1 106 ? 4.285 3.895 12.553 1.00 76.28 140 PRO A O 1
ATOM 832 N N . GLY A 1 107 ? 4.273 4.047 14.801 1.00 72.43 141 GLY A N 1
ATOM 833 C CA . GLY A 1 107 ? 2.896 4.502 14.868 1.00 71.73 141 GLY A CA 1
ATOM 834 C C . GLY A 1 107 ? 2.783 5.930 15.363 1.00 73.46 141 GLY A C 1
ATOM 835 O O . GLY A 1 107 ? 3.611 6.391 16.148 1.00 75.59 141 GLY A O 1
ATOM 836 N N . ALA A 1 114 ? 2.901 -0.319 23.234 1.00 100.97 148 ALA A N 1
ATOM 837 C CA . ALA A 1 114 ? 1.612 -0.468 22.562 1.00 103.28 148 ALA A CA 1
ATOM 838 C C . ALA A 1 114 ? 1.653 -1.557 21.484 1.00 98.39 148 ALA A C 1
ATOM 839 O O . ALA A 1 114 ? 2.561 -2.392 21.467 1.00 97.86 148 ALA A O 1
ATOM 841 N N . ASN A 1 115 ? 0.664 -1.548 20.593 1.00 80.52 149 ASN A N 1
ATOM 842 C CA . ASN A 1 115 ? 0.600 -2.521 19.504 1.00 78.27 149 ASN A CA 1
ATOM 843 C C . ASN A 1 115 ? 1.699 -2.294 18.464 1.00 75.20 149 ASN A C 1
ATOM 844 O O . ASN A 1 115 ? 2.064 -1.152 18.175 1.00 77.02 149 ASN A O 1
ATOM 849 N N . VAL A 1 116 ? 2.223 -3.383 17.908 1.00 60.55 150 VAL A N 1
ATOM 850 C CA . VAL A 1 116 ? 3.364 -3.311 16.995 1.00 58.78 150 VAL A CA 1
ATOM 851 C C . VAL A 1 116 ? 3.030 -3.902 15.623 1.00 55.02 150 VAL A C 1
ATOM 852 O O . VAL A 1 116 ? 2.399 -4.959 15.528 1.00 54.96 150 VAL A O 1
ATOM 856 N N . SER A 1 117 ? 3.441 -3.206 14.564 1.00 49.29 151 SER A N 1
ATOM 857 C CA . SER A 1 117 ? 3.167 -3.645 13.199 1.00 49.85 151 SER A CA 1
ATOM 858 C C . SER A 1 117 ? 4.475 -3.891 12.440 1.00 49.53 151 SER A C 1
ATOM 859 O O . SER A 1 117 ? 5.367 -3.037 12.423 1.00 47.25 151 SER A O 1
ATOM 862 N N . LEU A 1 118 ? 4.591 -5.064 11.824 1.00 50.34 152 LEU A N 1
ATOM 863 C CA . LEU A 1 118 ? 5.789 -5.419 11.068 1.00 48.74 152 LEU A CA 1
ATOM 864 C C . LEU A 1 118 ? 5.462 -5.505 9.588 1.00 44.62 152 LEU A C 1
ATOM 865 O O . LEU A 1 118 ? 4.341 -5.854 9.216 1.00 45.29 152 LEU A O 1
ATOM 870 N N . ARG A 1 119 ? 6.438 -5.189 8.743 1.00 42.35 153 ARG A N 1
ATOM 871 C CA . ARG A 1 119 ? 6.261 -5.337 7.303 1.00 40.67 153 ARG A CA 1
ATOM 872 C C . ARG A 1 119 ? 7.348 -6.201 6.685 1.00 40.81 153 ARG A C 1
ATOM 873 O O . ARG A 1 119 ? 8.512 -5.796 6.595 1.00 40.90 153 ARG A O 1
ATOM 881 N N . CYS A 1 120 ? 6.962 -7.398 6.265 1.00 39.68 154 CYS A N 1
ATOM 882 C CA . CYS A 1 120 ? 7.838 -8.236 5.463 1.00 39.87 154 CYS A CA 1
ATOM 883 C C . CYS A 1 120 ? 7.760 -7.735 4.024 1.00 40.59 154 CYS A C 1
ATOM 884 O O . CYS A 1 120 ? 6.692 -7.760 3.411 1.00 42.18 154 CYS A O 1
ATOM 887 N N . ALA A 1 121 ? 8.884 -7.268 3.487 1.00 37.47 155 ALA A N 1
ATOM 888 C CA . ALA A 1 121 ? 8.902 -6.708 2.138 1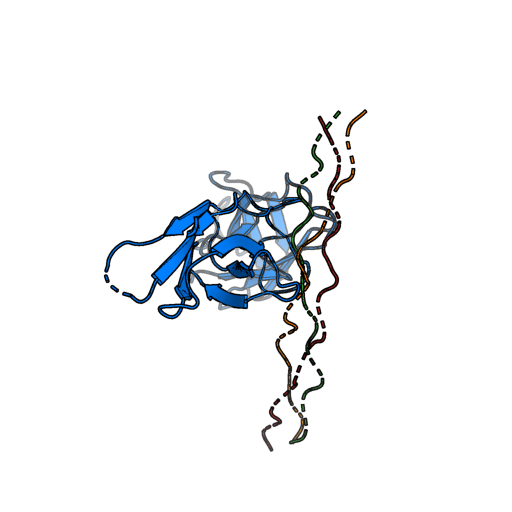.00 36.69 155 ALA A CA 1
ATOM 889 C C . ALA A 1 121 ? 9.836 -7.458 1.197 1.00 38.27 155 ALA A C 1
ATOM 890 O O . ALA A 1 121 ? 11.023 -7.623 1.488 1.00 39.15 155 ALA A O 1
ATOM 892 N N . GLY A 1 122 ? 9.294 -7.890 0.061 1.00 40.53 156 GLY A N 1
ATOM 893 C CA . GLY A 1 122 ? 10.091 -8.461 -1.012 1.00 37.46 156 GLY A CA 1
ATOM 894 C C . GLY A 1 122 ? 9.976 -7.564 -2.232 1.00 40.46 156 GLY A C 1
ATOM 895 O O . GLY A 1 122 ? 9.550 -6.413 -2.111 1.00 39.19 156 GLY A O 1
ATOM 896 N N . ARG A 1 123 ? 10.348 -8.069 -3.407 1.00 49.18 157 ARG A N 1
ATOM 897 C CA . ARG A 1 123 ? 10.225 -7.268 -4.623 1.00 52.55 157 ARG A CA 1
ATOM 898 C C . ARG A 1 123 ? 9.272 -7.888 -5.643 1.00 52.08 157 ARG A C 1
ATOM 899 O O . ARG A 1 123 ? 9.105 -7.366 -6.748 1.00 54.05 157 ARG A O 1
ATOM 907 N N . LEU A 1 124 ? 8.641 -8.995 -5.262 1.00 41.74 158 LEU A N 1
ATOM 908 C CA . LEU A 1 124 ? 7.741 -9.711 -6.160 1.00 41.02 158 LEU A CA 1
ATOM 909 C C . LEU A 1 124 ? 6.281 -9.609 -5.708 1.00 41.95 158 LEU A C 1
ATOM 910 O O . LEU A 1 124 ? 5.964 -9.811 -4.532 1.00 43.02 158 LEU A O 1
ATOM 915 N N . ARG A 1 125 ? 5.401 -9.285 -6.651 1.00 45.76 159 ARG A N 1
ATOM 916 C CA . ARG A 1 125 ? 3.975 -9.139 -6.384 1.00 47.04 159 ARG A CA 1
ATOM 917 C C . ARG A 1 125 ? 3.323 -10.509 -6.229 1.00 46.14 159 ARG A C 1
ATOM 918 O O . ARG A 1 125 ? 3.938 -11.528 -6.547 1.00 43.49 159 ARG A O 1
ATOM 926 N N . ASN A 1 126 ? 2.085 -10.529 -5.738 1.00 39.89 160 ASN A N 1
ATOM 927 C CA . ASN A 1 126 ? 1.288 -11.756 -5.694 1.00 39.51 160 ASN A CA 1
ATOM 928 C C . ASN A 1 126 ? 1.940 -12.898 -4.901 1.00 39.63 160 ASN A C 1
ATOM 929 O O . ASN A 1 1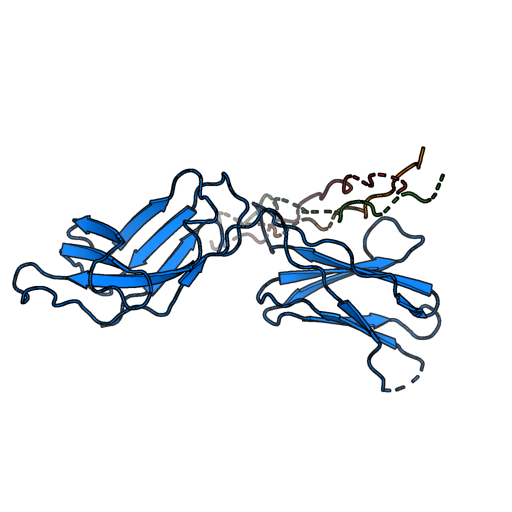26 ? 1.998 -14.037 -5.369 1.00 39.15 160 ASN A O 1
ATOM 934 N N . MET A 1 127 ? 2.425 -12.601 -3.698 1.00 35.72 161 MET A N 1
ATOM 935 C CA . MET A 1 127 ? 3.092 -13.624 -2.890 1.00 35.30 161 MET A CA 1
ATOM 936 C C . MET A 1 127 ? 2.387 -13.863 -1.552 1.00 33.74 161 MET A C 1
ATOM 937 O O . MET A 1 127 ? 1.594 -13.034 -1.105 1.00 34.97 161 MET A O 1
ATOM 942 N N . SER A 1 128 ? 2.662 -15.009 -0.932 1.00 33.28 162 SER A N 1
ATOM 943 C CA . SER A 1 128 ? 2.191 -15.286 0.422 1.00 32.46 162 SER A CA 1
ATOM 944 C C . SER A 1 128 ? 3.307 -14.995 1.417 1.00 32.26 162 SER A C 1
ATOM 945 O O . SER A 1 128 ? 4.404 -15.541 1.294 1.00 28.40 162 SER A O 1
ATOM 948 N N . PHE A 1 129 ? 3.029 -14.139 2.397 1.00 34.26 163 PHE A N 1
ATOM 949 C CA . PHE A 1 129 ? 4.036 -13.762 3.385 1.00 33.32 163 PHE A CA 1
ATOM 950 C C . PHE A 1 129 ? 3.786 -14.471 4.711 1.00 36.34 163 PHE A C 1
ATOM 951 O O . PHE A 1 129 ? 2.642 -14.650 5.118 1.00 38.32 163 PHE A O 1
ATOM 959 N N . VAL A 1 130 ? 4.863 -14.887 5.373 1.00 28.27 164 VAL A N 1
ATOM 960 C CA . VAL A 1 130 ? 4.770 -15.750 6.550 1.00 28.76 164 VAL A CA 1
ATOM 961 C C . VAL A 1 130 ? 5.640 -15.211 7.680 1.00 32.09 164 VAL A C 1
ATOM 962 O O . VAL A 1 130 ? 6.834 -14.981 7.483 1.00 30.64 164 VAL A O 1
ATOM 966 N N . LEU A 1 131 ? 5.049 -15.015 8.857 1.00 35.29 165 LEU A N 1
ATOM 967 C CA . LEU A 1 131 ? 5.797 -14.523 10.016 1.00 36.10 165 LEU A CA 1
ATOM 968 C C . LEU A 1 131 ? 6.129 -15.663 10.974 1.00 37.87 165 LEU A C 1
ATOM 969 O O . LEU A 1 131 ? 5.242 -16.421 11.385 1.00 37.62 165 LEU A O 1
ATOM 974 N N . TYR A 1 132 ? 7.406 -15.785 11.325 1.00 39.20 166 TYR A N 1
ATOM 975 C CA . TYR A 1 132 ? 7.833 -16.776 12.309 1.00 42.39 166 TYR A CA 1
ATOM 976 C C . TYR A 1 132 ? 8.298 -16.127 13.609 1.00 43.09 166 TYR A C 1
ATOM 977 O O . TYR A 1 132 ? 8.964 -15.087 13.605 1.00 42.80 166 TYR A O 1
ATOM 986 N N . ARG A 1 133 ? 7.927 -16.751 14.721 1.00 49.56 167 ARG A N 1
ATOM 987 C CA . ARG A 1 133 ? 8.376 -16.328 16.040 1.00 55.35 167 ARG A CA 1
ATOM 988 C C . ARG A 1 133 ? 9.502 -17.245 16.512 1.00 53.51 167 ARG A C 1
ATOM 989 O O . ARG A 1 133 ? 9.315 -18.459 16.619 1.00 54.56 167 ARG A O 1
ATOM 997 N N . GLU A 1 134 ? 10.677 -16.671 16.763 1.00 61.04 168 GLU A N 1
ATOM 998 C CA . GLU A 1 134 ? 11.807 -17.442 17.281 1.00 65.19 168 GLU A CA 1
ATOM 999 C C . GLU A 1 134 ? 11.442 -18.011 18.653 1.00 69.19 168 GLU A C 1
ATOM 1000 O O . GLU A 1 134 ? 11.389 -17.286 19.650 1.00 64.92 168 GLU A O 1
ATOM 1006 N N . GLY A 1 135 ? 11.178 -19.314 18.688 1.00 70.81 169 GLY A N 1
ATOM 1007 C CA . GLY A 1 135 ? 10.686 -19.972 19.886 1.00 68.12 169 GLY A CA 1
ATOM 1008 C C . GLY A 1 135 ? 9.502 -20.863 19.558 1.00 70.66 169 GLY A C 1
ATOM 1009 O O . GLY A 1 135 ? 9.265 -21.870 20.227 1.00 74.46 169 GLY A O 1
ATOM 1010 N N . VAL A 1 136 ? 8.756 -20.485 18.522 1.00 68.08 170 VAL A N 1
ATOM 1011 C CA . VAL A 1 136 ? 7.615 -21.269 18.051 1.00 68.02 170 VAL A CA 1
ATOM 1012 C C . VAL A 1 136 ? 7.920 -21.883 16.675 1.00 70.12 170 VAL A C 1
ATOM 1013 O O . VAL A 1 136 ? 8.526 -21.232 15.816 1.00 67.14 170 VAL A O 1
ATOM 1017 N N . ALA A 1 137 ? 7.509 -23.136 16.474 1.00 66.91 171 ALA A N 1
ATOM 1018 C CA . ALA A 1 137 ? 7.766 -23.853 15.223 1.00 63.77 171 ALA A CA 1
ATOM 1019 C C . ALA A 1 137 ? 6.806 -23.438 14.105 1.00 62.51 171 ALA A C 1
ATOM 1020 O O . ALA A 1 137 ? 7.227 -22.883 13.091 1.00 59.68 171 ALA A O 1
ATOM 1022 N N . ALA A 1 138 ? 5.521 -23.732 14.288 1.00 56.17 172 ALA A N 1
ATOM 1023 C CA . ALA A 1 138 ? 4.487 -23.301 13.351 1.00 52.17 172 ALA A CA 1
ATOM 1024 C C . ALA A 1 138 ? 4.508 -21.783 13.225 1.00 53.62 172 ALA A 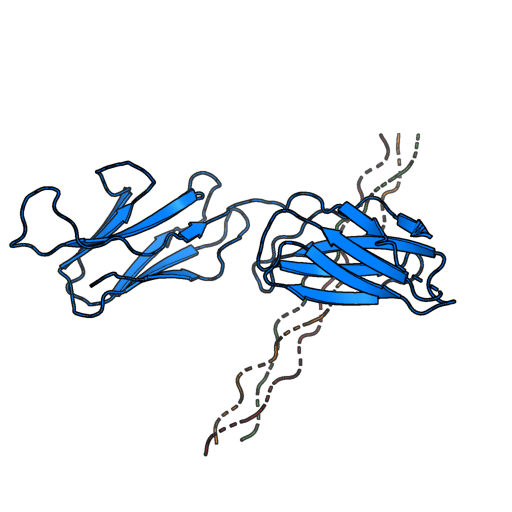C 1
ATOM 1025 O O . ALA A 1 138 ? 4.763 -21.081 14.205 1.00 52.11 172 ALA A O 1
ATOM 1027 N N . PRO A 1 139 ? 4.243 -21.266 12.014 1.00 46.78 173 PRO A N 1
ATOM 1028 C CA . PRO A 1 139 ? 4.293 -19.811 11.826 1.00 44.53 173 PRO A CA 1
ATOM 1029 C C . PRO A 1 139 ? 3.239 -19.082 12.646 1.00 42.61 173 PRO A C 1
ATOM 1030 O O . PRO A 1 139 ? 2.205 -19.668 12.968 1.00 41.28 173 PRO A O 1
ATOM 1034 N N . LEU A 1 140 ? 3.509 -17.820 12.974 1.00 47.80 174 LEU A N 1
ATOM 1035 C CA . LEU A 1 140 ? 2.608 -17.001 13.787 1.00 47.34 174 LEU A CA 1
ATOM 1036 C C . LEU A 1 140 ? 1.426 -16.506 12.958 1.00 48.94 174 LEU A C 1
ATOM 1037 O O . LEU A 1 140 ? 0.266 -16.761 13.291 1.00 52.83 174 LEU A O 1
ATOM 1042 N N . GLN A 1 141 ? 1.735 -15.784 11.883 1.00 51.33 175 GLN A N 1
ATOM 1043 C CA . GLN A 1 141 ? 0.725 -15.260 10.971 1.00 48.42 175 GLN A CA 1
ATOM 1044 C C . GLN A 1 141 ? 1.189 -15.452 9.534 1.00 51.11 175 GLN A C 1
ATOM 1045 O O . GLN A 1 141 ? 2.392 -15.415 9.249 1.00 50.73 175 GLN A O 1
ATOM 1051 N N . TYR A 1 142 ? 0.239 -15.657 8.628 1.00 48.11 176 TYR A N 1
ATOM 1052 C CA . TYR A 1 142 ? 0.548 -15.642 7.203 1.00 48.43 176 TYR A CA 1
ATOM 1053 C C . TYR A 1 142 ? -0.572 -15.006 6.384 1.00 50.23 176 TYR A C 1
ATOM 1054 O O . TYR A 1 142 ? -1.749 -15.135 6.721 1.00 49.31 176 TYR A O 1
ATOM 1063 N N . ARG A 1 143 ? -0.188 -14.301 5.321 1.00 54.01 177 ARG A N 1
ATOM 1064 C CA . ARG A 1 143 ? -1.113 -13.496 4.533 1.00 52.31 177 ARG A CA 1
ATOM 1065 C C . ARG A 1 143 ? -0.712 -13.490 3.061 1.00 52.25 177 ARG A C 1
ATOM 1066 O O . ARG A 1 143 ? 0.468 -13.342 2.730 1.00 51.42 177 ARG A O 1
ATOM 1074 N N . HIS A 1 144 ? -1.697 -13.662 2.183 1.00 48.72 178 HIS A N 1
ATOM 1075 C CA . HIS A 1 144 ? -1.486 -13.571 0.741 1.00 47.18 178 HIS A CA 1
ATOM 1076 C C . HIS A 1 144 ? -1.742 -12.135 0.288 1.00 46.30 178 HIS A C 1
ATOM 1077 O O . HIS A 1 144 ? -2.780 -11.556 0.612 1.00 48.93 178 HIS A O 1
ATOM 1084 N N . SER A 1 145 ? -0.801 -11.554 -0.453 1.00 34.99 179 SER A N 1
ATOM 1085 C CA . SER A 1 145 ? -0.951 -10.172 -0.916 1.00 36.82 179 SER A CA 1
ATOM 1086 C C . SER A 1 145 ? -0.620 -10.006 -2.396 1.00 34.88 179 SER A C 1
ATOM 1087 O O . SER A 1 145 ? 0.163 -10.772 -2.954 1.00 33.48 179 SER A O 1
ATOM 1090 N N . ALA A 1 146 ? -1.221 -9.000 -3.024 1.00 39.21 180 ALA A N 1
ATOM 1091 C CA . ALA A 1 146 ? -0.910 -8.658 -4.412 1.00 39.01 180 ALA A CA 1
ATOM 1092 C C . ALA A 1 146 ? 0.303 -7.737 -4.437 1.00 38.91 180 ALA A C 1
ATOM 1093 O O . ALA A 1 146 ? 1.050 -7.697 -5.416 1.00 37.94 180 ALA A O 1
ATOM 1095 N N . GLN A 1 147 ? 0.474 -6.984 -3.354 1.00 44.83 181 GLN A N 1
ATOM 1096 C CA . GLN A 1 147 ? 1.633 -6.118 -3.176 1.00 46.58 181 GLN A CA 1
ATOM 1097 C C . GLN A 1 147 ? 2.840 -6.946 -2.747 1.00 44.02 181 GLN A C 1
ATOM 1098 O O . GLN A 1 147 ? 2.680 -8.021 -2.168 1.00 45.25 181 GLN A O 1
ATOM 1104 N N . PRO A 1 148 ? 4.056 -6.453 -3.038 1.00 31.48 182 PRO A N 1
ATOM 1105 C CA . PRO A 1 148 ? 5.293 -7.150 -2.657 1.00 33.45 182 PRO A CA 1
ATOM 1106 C C . PRO A 1 148 ? 5.666 -6.950 -1.187 1.00 32.56 182 PRO A C 1
ATOM 1107 O O . PRO A 1 148 ? 6.847 -7.035 -0.831 1.00 36.61 182 PRO A O 1
ATOM 1111 N N . TRP A 1 149 ? 4.665 -6.686 -0.352 1.00 39.11 183 TRP A N 1
ATOM 1112 C CA . TRP A 1 149 ? 4.854 -6.595 1.090 1.00 39.70 183 TRP A CA 1
ATOM 1113 C C . TRP A 1 149 ? 3.573 -7.000 1.812 1.00 40.64 183 TRP A C 1
ATOM 1114 O O . TRP A 1 149 ? 2.506 -7.082 1.200 1.00 41.57 183 TRP A O 1
ATOM 1125 N N . ALA A 1 150 ? 3.682 -7.268 3.110 1.00 39.96 184 ALA A N 1
ATOM 1126 C CA . ALA A 1 150 ? 2.514 -7.578 3.933 1.00 38.77 184 ALA A CA 1
ATOM 1127 C C . ALA A 1 150 ? 2.739 -7.073 5.347 1.00 41.70 184 ALA A C 1
ATOM 1128 O O . ALA A 1 150 ? 3.849 -7.181 5.879 1.00 40.61 184 ALA A O 1
ATOM 1130 N N . ASP A 1 151 ? 1.694 -6.522 5.955 1.00 44.57 185 ASP A N 1
ATOM 1131 C CA . ASP A 1 151 ? 1.797 -6.026 7.323 1.00 43.32 185 ASP A CA 1
ATOM 1132 C C . ASP A 1 151 ? 1.216 -7.021 8.323 1.00 43.14 185 ASP A C 1
ATOM 1133 O O . ASP A 1 151 ? 0.122 -7.553 8.122 1.00 45.65 185 ASP A O 1
ATOM 1138 N N . PHE A 1 152 ? 1.964 -7.280 9.390 1.00 42.67 186 PHE A N 1
ATOM 1139 C CA . PHE A 1 152 ? 1.476 -8.105 10.486 1.00 44.71 186 PHE A CA 1
ATOM 1140 C C . PHE A 1 152 ? 1.331 -7.246 11.731 1.00 45.91 186 PHE A C 1
ATOM 1141 O O . PHE A 1 152 ? 2.201 -6.426 12.028 1.00 45.94 186 PHE A O 1
ATOM 1149 N N . THR A 1 153 ? 0.225 -7.422 12.449 1.00 51.64 187 THR A N 1
ATOM 1150 C CA . THR A 1 153 ? -0.005 -6.691 13.693 1.00 52.51 187 THR A CA 1
ATOM 1151 C C . THR A 1 153 ? 0.290 -7.594 14.888 1.00 52.03 187 THR A C 1
ATOM 1152 O O . THR A 1 153 ? -0.247 -8.699 14.991 1.00 52.78 187 THR A O 1
ATOM 1156 N N . LEU A 1 154 ? 1.159 -7.124 15.777 1.00 47.63 188 LEU A N 1
ATOM 1157 C CA . LEU A 1 154 ? 1.463 -7.842 17.011 1.00 50.69 188 LEU A CA 1
ATOM 1158 C C . LEU A 1 154 ? 0.819 -7.124 18.192 1.00 52.73 188 LEU A C 1
ATOM 1159 O O . LEU A 1 154 ? 0.946 -5.904 18.330 1.00 54.92 188 LEU A O 1
ATOM 1164 N N . LEU A 1 155 ? 0.193 -7.894 19.060 1.00 69.58 189 LEU A N 1
ATOM 1165 C CA . LEU A 1 155 ? -0.515 -7.366 20.208 1.00 73.67 189 LEU A CA 1
ATOM 1166 C C . LEU A 1 155 ? 0.365 -6.890 21.347 1.00 76.51 189 LEU A C 1
ATOM 1167 O O . LEU A 1 155 ? 1.114 -7.645 21.928 1.00 77.38 189 LEU A O 1
ATOM 1172 N N . GLY A 1 156 ? 0.231 -5.625 21.681 1.00 80.09 190 GLY A N 1
ATOM 1173 C CA . GLY A 1 156 ? 0.852 -5.060 22.875 1.00 82.81 190 GLY A CA 1
ATOM 1174 C C . GLY A 1 156 ? 2.016 -5.753 23.567 1.00 83.68 190 GLY A C 1
ATOM 1175 O O . GLY A 1 156 ? 3.178 -5.527 23.223 1.00 84.64 190 GLY A O 1
ATOM 1176 N N . ALA A 1 157 ? 1.702 -6.588 24.557 1.00 67.65 191 ALA A N 1
ATOM 1177 C CA . ALA A 1 157 ? 2.725 -7.233 25.385 1.00 67.75 191 ALA A CA 1
ATOM 1178 C C . ALA A 1 157 ? 3.085 -8.642 24.913 1.00 65.67 191 ALA A C 1
ATOM 1179 O O . ALA A 1 157 ? 3.685 -9.418 25.655 1.00 64.87 191 ALA A O 1
ATOM 1181 N N . ARG A 1 158 ? 2.703 -8.969 23.684 1.00 84.35 192 ARG A N 1
ATOM 1182 C CA . ARG A 1 158 ? 3.118 -10.214 23.053 1.00 81.69 192 ARG A CA 1
ATOM 1183 C C . ARG A 1 158 ? 4.067 -9.855 21.923 1.00 79.47 192 ARG A C 1
ATOM 1184 O O . ARG A 1 158 ? 4.581 -10.715 21.211 1.00 80.07 192 ARG A O 1
ATOM 1192 N N . ALA A 1 159 ? 4.293 -8.554 21.787 1.00 64.52 193 ALA A N 1
ATOM 1193 C CA . ALA A 1 159 ? 5.183 -7.994 20.777 1.00 64.50 193 ALA A CA 1
ATOM 1194 C C . ALA A 1 159 ? 6.688 -8.251 20.990 1.00 67.24 193 ALA A C 1
ATOM 1195 O O . ALA A 1 159 ? 7.380 -8.617 20.039 1.00 65.53 193 ALA A O 1
ATOM 1197 N N . PRO A 1 160 ? 7.209 -8.046 22.222 1.00 70.58 194 PRO A N 1
ATOM 1198 C CA . PRO A 1 160 ? 8.655 -8.256 22.397 1.00 70.64 194 PRO A CA 1
ATOM 1199 C C . PRO A 1 160 ? 9.140 -9.670 22.053 1.00 67.93 194 PRO A C 1
ATOM 1200 O O . PRO A 1 160 ? 8.583 -10.655 22.547 1.00 70.14 194 PRO A O 1
ATOM 1204 N N . GLY A 1 161 ? 10.178 -9.756 21.223 1.00 51.43 195 GLY A N 1
ATOM 1205 C CA . GLY A 1 161 ? 10.753 -11.032 20.834 1.00 50.14 195 GLY A CA 1
ATOM 1206 C C . GLY A 1 161 ? 11.599 -10.955 19.576 1.00 46.55 195 GLY A C 1
ATOM 1207 O O . GLY A 1 161 ? 11.982 -9.867 19.133 1.00 45.56 195 GLY A O 1
ATOM 1208 N N . THR A 1 162 ? 11.888 -12.121 19.002 1.00 43.72 196 THR A N 1
ATOM 1209 C CA . THR A 1 162 ? 12.709 -12.215 17.796 1.00 48.29 196 THR A CA 1
ATOM 1210 C C . THR A 1 162 ? 11.893 -12.800 16.639 1.00 46.25 196 THR A C 1
ATOM 1211 O O . THR A 1 162 ? 11.347 -13.902 16.744 1.00 46.24 196 THR A O 1
ATOM 1215 N N . TYR A 1 163 ? 11.807 -12.055 15.539 1.00 48.32 197 TYR A N 1
ATOM 1216 C CA . TYR A 1 163 ? 10.946 -12.438 14.421 1.00 47.48 197 TYR A CA 1
ATOM 1217 C C . TYR A 1 163 ? 11.683 -12.481 13.086 1.00 46.85 197 TYR A C 1
ATOM 1218 O O . TYR A 1 163 ? 12.677 -11.783 12.886 1.00 45.73 197 TYR A O 1
ATOM 1227 N N . SER A 1 164 ? 11.182 -13.308 12.175 1.00 46.36 198 SER A N 1
ATOM 1228 C CA . SER A 1 164 ? 11.721 -13.396 10.827 1.00 43.88 198 SER A CA 1
ATOM 1229 C C . SER A 1 164 ? 10.586 -13.781 9.891 1.00 42.92 198 SER A C 1
ATOM 1230 O O . SER A 1 164 ? 9.557 -14.289 10.339 1.00 42.05 198 SER A O 1
ATOM 1233 N N . CYS A 1 165 ? 10.766 -13.535 8.599 1.00 43.94 199 CYS A N 1
ATOM 1234 C CA . CYS A 1 165 ? 9.717 -13.808 7.632 1.00 44.56 199 CYS A CA 1
ATOM 1235 C C . CYS A 1 165 ? 10.315 -14.365 6.354 1.00 44.15 199 CYS A C 1
ATOM 1236 O O . CYS A 1 165 ? 11.493 -14.141 6.064 1.00 46.12 199 CYS A O 1
ATOM 1239 N N . TYR A 1 166 ? 9.502 -15.101 5.602 1.00 35.38 200 TYR A N 1
ATOM 1240 C CA . TYR A 1 166 ? 9.856 -15.490 4.245 1.00 34.31 200 TYR A CA 1
ATOM 1241 C C . TYR A 1 166 ? 8.592 -15.417 3.402 1.00 36.12 200 TYR A C 1
ATOM 1242 O O . TYR A 1 166 ? 7.482 -15.369 3.946 1.00 32.58 200 TYR A O 1
ATOM 1251 N N . TYR A 1 167 ? 8.746 -15.374 2.084 1.00 32.55 201 TYR A N 1
ATOM 1252 C CA . TYR A 1 167 ? 7.576 -15.408 1.215 1.00 32.68 201 TYR A CA 1
ATOM 1253 C C . TYR A 1 167 ? 7.705 -16.516 0.176 1.00 32.37 201 TYR A C 1
ATOM 1254 O O . TYR A 1 167 ? 8.809 -16.980 -0.114 1.00 32.39 201 TYR A O 1
ATOM 1263 N N . HIS A 1 168 ? 6.573 -16.945 -0.370 1.00 31.09 202 HIS A N 1
ATOM 1264 C CA . HIS A 1 168 ? 6.547 -18.060 -1.310 1.00 33.41 202 HIS A CA 1
ATOM 1265 C C . HIS A 1 168 ? 5.383 -17.886 -2.270 1.00 34.90 202 HIS A C 1
ATOM 1266 O O . HIS A 1 168 ? 4.482 -17.090 -2.015 1.00 33.75 202 HIS A O 1
ATOM 1273 N N . THR A 1 169 ? 5.406 -18.626 -3.375 1.00 30.10 203 THR A N 1
ATOM 1274 C CA . THR A 1 169 ? 4.288 -18.633 -4.316 1.00 32.12 203 THR A CA 1
ATOM 1275 C C . THR A 1 169 ? 3.048 -19.238 -3.652 1.00 32.26 203 THR A C 1
ATOM 1276 O O . THR A 1 169 ? 3.169 -20.167 -2.848 1.00 32.84 203 THR A O 1
ATOM 1280 N N . PRO A 1 170 ? 1.856 -18.703 -3.981 1.00 40.46 204 PRO A N 1
ATOM 1281 C CA . PRO A 1 170 ? 0.578 -19.091 -3.362 1.00 39.69 204 PRO A CA 1
ATOM 1282 C C . PRO A 1 170 ? 0.244 -20.579 -3.491 1.00 40.17 204 PRO A C 1
ATOM 1283 O O . PRO A 1 170 ? -0.389 -21.120 -2.584 1.00 40.61 204 PRO A O 1
ATOM 1287 N N . SER A 1 171 ? 0.653 -21.218 -4.589 1.00 41.79 205 SER A N 1
ATOM 1288 C CA . SER A 1 171 ? 0.361 -22.638 -4.816 1.00 45.31 205 SER A CA 1
ATOM 1289 C C . SER A 1 171 ? 1.528 -23.380 -5.478 1.00 44.73 205 SER A C 1
ATOM 1290 O O . SER A 1 171 ? 2.500 -22.759 -5.909 1.00 44.09 205 SER A O 1
ATOM 1293 N N . ALA A 1 172 ? 1.424 -24.708 -5.553 1.00 45.84 206 ALA A N 1
ATOM 1294 C CA . ALA A 1 172 ? 2.458 -25.542 -6.174 1.00 47.48 206 ALA A CA 1
ATOM 1295 C C . ALA A 1 172 ? 2.464 -25.380 -7.692 1.00 48.48 206 ALA A C 1
ATOM 1296 O O . ALA A 1 172 ? 1.404 -25.235 -8.301 1.00 48.45 206 ALA A O 1
ATOM 1298 N N . PRO A 1 173 ? 3.656 -25.435 -8.317 1.00 51.09 207 PRO A N 1
ATOM 1299 C CA . PRO A 1 173 ? 4.967 -25.749 -7.730 1.00 51.42 207 PRO A CA 1
ATOM 1300 C C . PRO A 1 173 ? 5.588 -24.568 -6.994 1.00 49.33 207 PRO A C 1
ATOM 1301 O O . PRO A 1 173 ? 5.881 -23.532 -7.597 1.00 49.11 207 PRO A O 1
ATOM 1305 N N . TYR A 1 174 ? 5.791 -24.743 -5.693 1.00 42.70 208 TYR A N 1
ATOM 1306 C CA . TYR A 1 174 ? 6.255 -23.670 -4.829 1.00 40.05 208 TYR A CA 1
ATOM 1307 C C . TYR A 1 174 ? 7.657 -23.170 -5.160 1.00 38.79 208 TYR A C 1
ATOM 1308 O O . TYR A 1 174 ? 8.567 -23.957 -5.436 1.00 39.74 208 TYR A O 1
ATOM 1317 N N . VAL A 1 175 ? 7.822 -21.851 -5.130 1.00 37.47 209 VAL A N 1
ATOM 1318 C CA . VAL A 1 175 ? 9.149 -21.248 -5.095 1.00 34.82 209 VAL A CA 1
ATOM 1319 C C . VAL A 1 175 ? 9.251 -20.475 -3.784 1.00 34.57 209 VAL A C 1
ATOM 1320 O O . VAL A 1 175 ? 8.383 -19.663 -3.461 1.00 33.66 209 VAL A O 1
ATOM 1324 N N . LEU A 1 176 ? 10.300 -20.752 -3.017 1.00 35.25 210 LEU A N 1
ATOM 1325 C CA . LEU A 1 176 ? 10.451 -20.170 -1.687 1.00 37.12 210 LEU A CA 1
ATOM 1326 C C . LEU A 1 176 ? 11.540 -19.101 -1.685 1.00 35.65 210 LEU A C 1
ATOM 1327 O O . LEU A 1 176 ? 12.490 -19.168 -2.470 1.00 38.99 210 LEU A O 1
ATOM 1332 N N . SER A 1 177 ? 11.400 -18.110 -0.812 1.00 31.42 211 SER A N 1
ATOM 1333 C CA . SER A 1 177 ? 12.481 -17.159 -0.576 1.00 35.28 211 SER A CA 1
ATOM 1334 C C . SER A 1 177 ? 13.274 -17.607 0.645 1.00 35.14 211 SER A C 1
ATOM 1335 O O . SER A 1 177 ? 12.843 -18.492 1.387 1.00 35.43 211 SER A O 1
ATOM 1338 N N . GLN A 1 178 ? 14.436 -17.002 0.855 1.00 33.65 212 GLN A N 1
ATOM 1339 C CA . GLN A 1 178 ? 15.179 -17.222 2.089 1.00 37.93 212 GLN A CA 1
ATOM 1340 C C . GLN A 1 178 ? 14.495 -16.486 3.229 1.00 36.91 212 GLN A C 1
ATOM 1341 O O . GLN A 1 178 ? 13.603 -15.664 2.997 1.00 34.87 212 GLN A O 1
ATOM 1347 N N . ARG A 1 179 ? 14.921 -16.739 4.446 1.00 41.87 213 ARG A N 1
ATOM 1348 C CA . ARG A 1 179 ? 14.383 -16.025 5.576 1.00 38.92 213 ARG A CA 1
ATOM 1349 C C . ARG A 1 179 ? 15.058 -14.695 5.772 1.00 40.49 213 ARG A C 1
ATOM 1350 O O . ARG A 1 179 ? 16.220 -14.559 5.520 1.00 41.33 213 ARG A O 1
ATOM 1358 N N . SER A 1 180 ? 14.303 -13.703 6.198 1.00 37.82 214 SER A N 1
ATOM 1359 C CA . SER A 1 180 ? 14.845 -12.373 6.450 1.00 38.02 214 SER A CA 1
ATOM 1360 C C . SER A 1 180 ? 15.792 -12.419 7.639 1.00 39.09 214 SER A C 1
ATOM 1361 O O . SER A 1 180 ? 15.791 -13.390 8.400 1.00 38.81 214 SER A O 1
ATOM 1364 N N . GLU A 1 181 ? 16.607 -11.379 7.800 1.00 55.99 215 GLU A N 1
ATOM 1365 C CA . GLU A 1 181 ? 17.393 -11.232 9.018 1.00 55.09 215 GLU A CA 1
ATOM 1366 C C . GLU A 1 181 ? 16.397 -11.132 10.162 1.00 58.16 215 GLU A C 1
ATOM 1367 O O . GLU A 1 181 ? 15.347 -10.507 10.008 1.00 54.95 215 GLU A O 1
ATOM 1373 N N . VAL A 1 182 ? 16.701 -11.759 11.295 1.00 47.72 216 VAL A N 1
ATOM 1374 C CA . VAL A 1 182 ? 15.797 -11.694 12.442 1.00 47.13 216 VAL A CA 1
ATOM 1375 C C . VAL A 1 182 ? 15.603 -10.243 12.885 1.00 47.39 216 VAL A C 1
ATOM 1376 O O . VAL A 1 182 ? 16.515 -9.426 12.757 1.00 49.94 216 VAL A O 1
ATOM 1380 N N . LEU A 1 183 ? 14.406 -9.920 13.369 1.00 50.14 217 LEU A N 1
ATOM 1381 C CA . LEU A 1 183 ? 14.115 -8.575 13.866 1.00 50.59 217 LEU A CA 1
ATOM 1382 C C . LEU A 1 183 ? 13.938 -8.597 15.383 1.00 53.21 217 LEU A C 1
ATOM 1383 O O . LEU A 1 183 ? 13.153 -9.389 15.909 1.00 51.71 217 LEU A O 1
ATOM 1388 N N . VAL A 1 184 ? 14.662 -7.727 16.082 1.00 56.20 218 VAL A N 1
ATOM 1389 C CA . VAL A 1 184 ? 14.616 -7.697 17.543 1.00 59.14 218 VAL A CA 1
ATOM 1390 C C . VAL A 1 184 ? 13.663 -6.625 18.083 1.00 61.71 218 VAL A C 1
ATOM 1391 O O . VAL A 1 184 ? 13.905 -5.429 17.911 1.00 61.91 218 VAL A O 1
ATOM 1395 N N . ILE A 1 185 ? 12.583 -7.059 18.732 1.00 82.03 219 ILE A N 1
ATOM 1396 C CA . ILE A 1 185 ? 11.701 -6.145 19.459 1.00 86.17 219 ILE A CA 1
ATOM 1397 C C . ILE A 1 185 ? 11.943 -6.263 20.970 1.00 90.62 219 ILE A C 1
ATOM 1398 O O . ILE A 1 185 ? 11.671 -7.299 21.581 1.00 89.83 219 ILE A O 1
ATOM 1404 N N . GLY B 2 1 ? -26.470 -31.711 -5.345 1.00 65.92 1 GLY B N 1
ATOM 1405 C CA . GLY B 2 1 ? -25.512 -31.125 -6.265 1.00 63.62 1 GLY B CA 1
ATOM 1406 C C . GLY B 2 1 ? -24.163 -31.816 -6.225 1.00 62.39 1 GLY B C 1
ATOM 1407 O O . GLY B 2 1 ? -23.950 -32.724 -5.421 1.00 65.15 1 GLY B O 1
ATOM 1408 N N . PRO B 2 2 ? -23.237 -31.385 -7.095 1.00 54.29 2 PRO B N 1
ATOM 1409 C CA . PRO B 2 2 ? -21.897 -31.982 -7.163 1.00 56.93 2 PRO B CA 1
ATOM 1410 C C . PRO B 2 2 ? -21.079 -31.651 -5.917 1.00 55.09 2 PRO B C 1
ATOM 1411 O O . PRO B 2 2 ? -21.442 -30.739 -5.176 1.00 53.39 2 PRO B O 1
ATOM 1423 N N . GLY B 2 4 ? -18.070 -29.945 -3.829 1.00 44.66 4 GLY B N 1
ATOM 1424 C CA . GLY B 2 4 ? -17.383 -28.672 -3.983 1.00 42.97 4 GLY B CA 1
ATOM 1425 C C . GLY B 2 4 ? -15.992 -28.786 -4.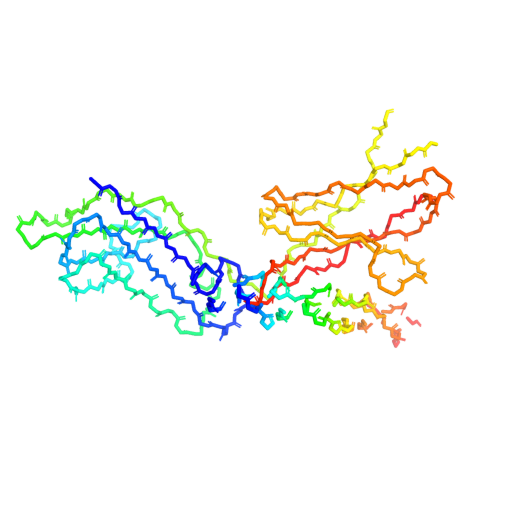580 1.00 41.05 4 GLY B C 1
ATOM 1426 O O . GLY B 2 4 ? -15.465 -29.887 -4.729 1.00 40.61 4 GLY B O 1
ATOM 1427 N N . PRO B 2 5 ? -15.388 -27.641 -4.939 1.00 46.77 5 PRO B N 1
ATOM 1428 C CA . PRO B 2 5 ? -14.002 -27.611 -5.422 1.00 46.98 5 PRO B CA 1
ATOM 1429 C C . PRO B 2 5 ? -13.064 -27.947 -4.271 1.00 45.68 5 PRO B C 1
ATOM 1430 O O . PRO B 2 5 ? -13.520 -27.990 -3.134 1.00 46.21 5 PRO B O 1
ATOM 1442 N N . GLY B 2 7 ? -10.191 -27.490 -1.312 1.00 51.65 7 GLY B N 1
ATOM 1443 C CA . GLY B 2 7 ? -9.844 -26.407 -0.407 1.00 52.02 7 GLY B CA 1
ATOM 1444 C C . GLY B 2 7 ? -8.555 -25.704 -0.790 1.00 52.30 7 GLY B C 1
ATOM 1445 O O . GLY B 2 7 ? -7.861 -26.129 -1.715 1.00 47.97 7 GLY B O 1
ATOM 1446 N N . PRO B 2 8 ? -8.224 -24.616 -0.079 1.00 48.49 8 PRO B N 1
ATOM 1447 C CA . PRO B 2 8 ? -6.990 -23.876 -0.357 1.00 45.91 8 PRO B CA 1
ATOM 1448 C C . PRO B 2 8 ? -5.796 -24.672 0.149 1.00 48.43 8 PRO B C 1
ATOM 1449 O O . PRO B 2 8 ? -5.992 -25.650 0.871 1.00 47.53 8 PRO B O 1
ATOM 1461 N N . GLY B 2 10 ? -2.656 -25.972 2.340 1.00 44.98 10 GLY B N 1
ATOM 1462 C CA . GLY B 2 10 ? -2.432 -26.003 3.776 1.00 47.92 10 GLY B CA 1
ATOM 1463 C C . GLY B 2 10 ? -1.483 -24.923 4.258 1.00 47.06 10 GLY B C 1
ATOM 1464 O O . GLY B 2 10 ? -0.849 -24.248 3.449 1.00 45.45 10 GLY B O 1
ATOM 1465 N N . PRO B 2 11 ? -1.386 -24.745 5.584 1.00 47.72 11 PRO B N 1
ATOM 1466 C CA . PRO B 2 11 ? -0.507 -23.715 6.155 1.00 51.67 11 PRO B CA 1
ATOM 1467 C C . PRO B 2 11 ? 0.967 -24.031 5.887 1.00 49.05 11 PRO B C 1
ATOM 1468 O O . PRO B 2 11 ? 1.305 -25.186 5.627 1.00 48.93 11 PRO B O 1
ATOM 1480 N N . GLY B 2 13 ? 4.916 -24.870 6.398 1.00 47.48 13 GLY B N 1
ATOM 1481 C CA . GLY B 2 13 ? 5.627 -25.697 7.357 1.00 47.64 13 GLY B CA 1
ATOM 1482 C C . GLY B 2 13 ? 6.452 -24.907 8.353 1.00 46.58 13 GLY B C 1
ATOM 1483 O O . GLY B 2 13 ? 6.596 -23.692 8.219 1.00 46.78 13 GLY B O 1
ATOM 1484 N N . PRO B 2 14 ? 6.997 -25.598 9.365 1.00 44.62 14 PRO B N 1
ATOM 1485 C CA . PRO B 2 14 ? 7.840 -24.971 10.391 1.00 43.84 14 PRO B CA 1
ATOM 1486 C C . PRO B 2 14 ? 9.158 -24.506 9.778 1.00 43.25 14 PRO B C 1
ATOM 1487 O O . PRO B 2 14 ? 9.611 -25.111 8.807 1.00 43.10 14 PRO B O 1
ATOM 1491 N N . ALA B 2 15 ? 9.764 -23.453 10.322 1.00 38.16 15 ALA B N 1
ATOM 1492 C CA . ALA B 2 15 ? 11.041 -22.961 9.800 1.00 37.10 15 ALA B CA 1
ATOM 1493 C C . ALA B 2 15 ? 12.153 -23.994 9.982 1.00 38.24 15 ALA B C 1
ATOM 1494 O O . ALA B 2 15 ? 12.127 -24.780 10.926 1.00 39.50 15 ALA B O 1
ATOM 1496 N N . GLY B 2 16 ? 13.134 -23.990 9.084 1.00 49.52 16 GLY B N 1
ATOM 1497 C CA . GLY B 2 16 ? 14.242 -24.926 9.183 1.00 50.33 16 GLY B CA 1
ATOM 1498 C C . GLY B 2 16 ? 15.178 -24.589 10.330 1.00 50.74 16 GLY B C 1
ATOM 1499 O O . GLY B 2 16 ? 15.368 -23.417 10.656 1.00 51.61 16 GLY B O 1
ATOM 1500 N N . PHE B 2 17 ? 15.768 -25.611 10.941 1.00 59.76 17 PHE B N 1
ATOM 1501 C CA . PHE B 2 17 ? 16.704 -25.402 12.045 1.00 61.69 17 PHE B CA 1
ATOM 1502 C C . PHE B 2 17 ? 18.074 -24.937 11.552 1.00 61.54 17 PHE B C 1
ATOM 1503 O O . PHE B 2 17 ? 18.514 -25.320 10.465 1.00 61.54 17 PHE B O 1
ATOM 1519 N N . GLY B 2 19 ? 21.999 -24.850 11.046 1.00 51.60 19 GLY B N 1
ATOM 1520 C CA . GLY B 2 19 ? 22.916 -25.965 10.887 1.00 51.37 19 GLY B CA 1
ATOM 1521 C C . GLY B 2 19 ? 23.894 -26.149 12.031 1.00 47.93 19 GLY B C 1
ATOM 1522 O O . GLY B 2 19 ? 23.925 -25.349 12.967 1.00 46.44 19 GLY B O 1
ATOM 1523 N N . PRO B 2 20 ? 24.705 -27.214 11.957 1.00 56.01 20 PRO B N 1
ATOM 1524 C CA . PRO B 2 20 ? 25.749 -27.482 12.952 1.00 57.39 20 PRO B CA 1
ATOM 1525 C C . PRO B 2 20 ? 26.810 -26.390 12.886 1.00 57.53 20 PRO B C 1
ATOM 1526 O O . PRO B 2 20 ? 26.840 -25.647 11.905 1.00 56.66 20 PRO B O 1
ATOM 1538 N N . GLY B 2 22 ? 30.695 -24.886 12.384 1.00 57.85 22 GLY B N 1
ATOM 1539 C CA . GLY B 2 22 ? 31.638 -25.165 11.317 1.00 60.64 22 GLY B CA 1
ATOM 1540 C C . GLY B 2 22 ? 32.877 -25.937 11.715 1.00 59.38 22 GLY B C 1
ATOM 1541 O O . GLY B 2 22 ? 33.061 -26.264 12.888 1.00 58.17 22 GLY B O 1
ATOM 1542 N N . PRO B 2 23 ? 33.729 -26.242 10.722 1.00 62.79 23 PRO B N 1
ATOM 1543 C CA . PRO B 2 23 ? 35.008 -26.939 10.891 1.00 64.13 23 PRO B CA 1
ATOM 1544 C C . PRO B 2 23 ? 36.137 -25.964 11.205 1.00 63.82 23 PRO B C 1
ATOM 1545 O O . PRO B 2 23 ? 35.993 -24.775 10.909 1.00 63.80 23 PRO B O 1
ATOM 1549 N N . GLY C 2 1 ? -24.572 -29.255 -2.112 1.00 66.11 1 GLY C N 1
ATOM 1550 C CA . GLY C 2 1 ? -23.944 -30.551 -2.301 1.00 64.43 1 GLY C CA 1
ATOM 1551 C C . GLY C 2 1 ? -22.919 -30.844 -1.223 1.00 64.15 1 GLY C C 1
ATOM 1552 O O . GLY C 2 1 ? -22.774 -30.071 -0.275 1.00 62.85 1 GLY C O 1
ATOM 1553 N N . PRO C 2 2 ? -22.198 -31.967 -1.361 1.00 60.29 2 PRO C N 1
ATOM 1554 C CA . PRO C 2 2 ? -21.161 -32.341 -0.392 1.00 61.23 2 PRO C CA 1
ATOM 1555 C C . PRO C 2 2 ? -19.915 -31.471 -0.572 1.00 59.59 2 PRO C C 1
ATOM 1556 O O . PRO C 2 2 ? -19.672 -30.997 -1.677 1.00 58.46 2 PRO C O 1
ATOM 1568 N N . GLY C 2 4 ? -15.992 -30.116 -0.993 1.00 59.06 4 GLY C N 1
ATOM 1569 C CA . GLY C 2 4 ? -14.860 -30.579 -1.779 1.00 57.51 4 GLY C CA 1
ATOM 1570 C C . GLY C 2 4 ? -13.840 -31.373 -0.988 1.00 56.31 4 GLY C C 1
ATOM 1571 O O . GLY C 2 4 ? -13.846 -31.345 0.242 1.00 55.99 4 GLY C O 1
ATOM 1572 N N . PRO C 2 5 ? -12.963 -32.102 -1.695 1.00 51.26 5 PRO C N 1
ATOM 1573 C CA . PRO C 2 5 ? -11.871 -32.841 -1.051 1.00 49.98 5 PRO C CA 1
ATOM 1574 C C . PRO C 2 5 ? -10.855 -31.852 -0.495 1.00 51.92 5 PRO C C 1
ATOM 1575 O O . PRO C 2 5 ? -10.813 -30.719 -0.972 1.00 50.63 5 PRO C O 1
ATOM 1587 N N . GLY C 2 7 ? -7.612 -29.523 0.471 1.00 40.45 7 GLY C N 1
ATOM 1588 C CA . GLY C 2 7 ? -6.687 -28.823 -0.401 1.00 39.45 7 GLY C CA 1
ATOM 1589 C C . GLY C 2 7 ? -5.321 -29.474 -0.476 1.00 38.05 7 GLY C C 1
ATOM 1590 O O . GLY C 2 7 ? -5.031 -30.407 0.270 1.00 38.16 7 GLY C O 1
ATOM 1591 N N . PRO C 2 8 ? -4.471 -28.982 -1.388 1.00 40.41 8 PRO C N 1
ATOM 1592 C CA . PRO C 2 8 ? -3.095 -29.472 -1.544 1.00 42.50 8 PRO C CA 1
ATOM 1593 C C . PRO C 2 8 ? -2.284 -29.168 -0.287 1.00 41.72 8 PRO C C 1
ATOM 1594 O O . PRO C 2 8 ? -2.649 -28.249 0.443 1.00 41.81 8 PRO C O 1
ATOM 1606 N N . GLY C 2 10 ? 0.605 -27.676 2.239 1.00 38.85 10 GLY C N 1
ATOM 1607 C CA . GLY C 2 10 ? 1.219 -26.361 2.277 1.00 38.10 10 GLY C CA 1
ATOM 1608 C C . GLY C 2 10 ? 2.650 -26.364 1.780 1.00 36.53 10 GLY C C 1
ATOM 1609 O O . GLY C 2 10 ? 3.232 -27.424 1.551 1.00 36.26 10 GLY C O 1
ATOM 1610 N N . PRO C 2 11 ? 3.229 -25.169 1.611 1.00 36.34 11 PRO C N 1
ATOM 1611 C CA . PRO C 2 11 ? 4.624 -25.053 1.182 1.00 39.30 11 PRO C CA 1
ATOM 1612 C C . PRO C 2 11 ? 5.532 -25.466 2.329 1.00 39.82 11 PRO C C 1
ATOM 1613 O O . PRO C 2 11 ? 5.105 -25.404 3.479 1.00 38.42 11 PRO C O 1
ATOM 1625 N N . GLY C 2 13 ? 8.568 -24.984 5.058 1.00 46.04 13 GLY C N 1
ATOM 1626 C CA . GLY C 2 13 ? 9.096 -23.822 5.751 1.00 46.33 13 GLY C CA 1
ATOM 1627 C C . GLY C 2 13 ? 10.379 -23.338 5.097 1.00 46.42 13 GLY C C 1
ATOM 1628 O O . GLY C 2 13 ? 10.955 -24.035 4.260 1.00 43.69 13 GLY C O 1
ATOM 1629 N N . PRO C 2 14 ? 10.838 -22.138 5.471 1.00 36.63 14 PRO C N 1
ATOM 1630 C CA . PRO C 2 14 ? 12.081 -21.613 4.895 1.00 37.78 14 PRO C CA 1
ATOM 1631 C C . PRO C 2 14 ? 13.271 -22.484 5.287 1.00 38.72 14 PRO C C 1
ATOM 1632 O O . PRO C 2 14 ? 13.195 -23.199 6.286 1.00 37.80 14 PRO C O 1
ATOM 1636 N N . ALA C 2 15 ? 14.348 -22.433 4.509 1.00 39.77 15 ALA C N 1
ATOM 1637 C CA . ALA C 2 15 ? 15.534 -23.234 4.802 1.00 43.30 15 ALA C CA 1
ATOM 1638 C C . ALA C 2 15 ? 16.227 -22.703 6.048 1.00 44.54 15 ALA C C 1
ATOM 1639 O O . ALA C 2 15 ? 16.108 -21.522 6.370 1.00 46.00 15 ALA C O 1
ATOM 1641 N N . GLY C 2 16 ? 16.949 -23.571 6.748 1.00 51.89 16 GLY C N 1
ATOM 1642 C CA . GLY C 2 16 ? 17.637 -23.165 7.962 1.00 52.37 16 GLY C CA 1
ATOM 1643 C C . GLY C 2 16 ? 18.810 -22.238 7.694 1.00 50.58 16 GLY C C 1
ATOM 1644 O O . GLY C 2 16 ? 19.476 -22.354 6.662 1.00 50.07 16 GLY C O 1
ATOM 1645 N N . PHE C 2 17 ? 19.053 -21.308 8.616 1.00 55.75 17 PHE C N 1
ATOM 1646 C CA . PHE C 2 17 ? 20.254 -20.476 8.576 1.00 54.67 17 PHE C CA 1
ATOM 1647 C C . PHE C 2 17 ? 21.477 -21.382 8.710 1.00 55.05 17 PHE C C 1
ATOM 1648 O O . PHE C 2 17 ? 21.392 -22.451 9.309 1.00 55.35 17 PHE C O 1
ATOM 1664 N N . GLY C 2 19 ? 24.951 -22.703 10.304 1.00 43.38 19 GLY C N 1
ATOM 1665 C CA . GLY C 2 19 ? 25.337 -22.763 11.703 1.00 44.45 19 GLY C CA 1
ATOM 1666 C C . GLY C 2 19 ? 26.431 -21.789 12.092 1.00 45.74 19 GLY C C 1
ATOM 1667 O O . GLY C 2 19 ? 27.000 -21.112 11.235 1.00 42.83 19 GLY C O 1
ATOM 1668 N N . PRO C 2 20 ? 26.724 -21.710 13.400 1.00 46.88 20 PRO C N 1
ATOM 1669 C CA . PRO C 2 20 ? 27.809 -20.877 13.936 1.00 50.44 20 PRO C CA 1
ATOM 1670 C C . PRO C 2 20 ? 29.171 -21.325 13.391 1.00 51.62 20 PRO C C 1
ATOM 1671 O O . PRO C 2 20 ? 29.285 -22.445 12.901 1.00 48.15 20 PRO C O 1
ATOM 1683 N N . GLY C 2 22 ? 33.467 -22.198 13.362 1.00 71.73 22 GLY C N 1
ATOM 1684 C CA . GLY C 2 22 ? 34.335 -23.061 14.148 1.00 71.57 22 GLY C CA 1
ATOM 1685 C C . GLY C 2 22 ? 35.581 -22.381 14.681 1.00 70.20 22 GLY C C 1
ATOM 1686 O O . GLY C 2 22 ? 36.451 -23.025 15.268 1.00 74.61 22 GLY C O 1
ATOM 1687 N N . GLY D 2 1 ? -28.299 -29.489 -7.973 1.00 75.89 1 GLY D N 1
ATOM 1688 C CA . GLY D 2 1 ? -28.178 -28.153 -7.417 1.00 73.53 1 GLY D CA 1
ATOM 1689 C C . GLY D 2 1 ? -26.807 -27.552 -7.658 1.00 73.53 1 GLY D C 1
ATOM 1690 O O . GLY D 2 1 ? -26.044 -28.057 -8.483 1.00 74.99 1 GLY D O 1
ATOM 1691 N N . PRO D 2 2 ? -26.485 -26.461 -6.946 1.00 61.42 2 PRO D N 1
ATOM 1692 C CA . PRO D 2 2 ? -25.139 -25.889 -7.052 1.00 58.61 2 PRO D CA 1
ATOM 1693 C C . PRO D 2 2 ? -24.153 -26.769 -6.287 1.00 58.05 2 PRO D C 1
ATOM 1694 O O . PRO D 2 2 ? -24.575 -27.498 -5.393 1.00 58.42 2 PRO D O 1
ATOM 1706 N N . GLY D 2 4 ? -21.092 -28.163 -3.757 1.00 42.16 4 GLY D N 1
ATOM 1707 C CA . GLY D 2 4 ? -20.891 -27.960 -2.334 1.00 42.20 4 GLY D CA 1
ATOM 1708 C C . GLY D 2 4 ? -19.818 -26.951 -1.974 1.00 41.56 4 GLY D C 1
ATOM 1709 O O . GLY D 2 4 ? -19.202 -26.348 -2.857 1.00 37.89 4 GLY D O 1
ATOM 1710 N N . PRO D 2 5 ? -19.600 -26.753 -0.664 1.00 44.26 5 PRO D N 1
ATOM 1711 C CA . PRO D 2 5 ? -18.568 -25.865 -0.118 1.00 44.54 5 PRO D CA 1
ATOM 1712 C C . PRO D 2 5 ? -17.172 -26.304 -0.551 1.00 43.44 5 PRO D C 1
ATOM 1713 O O . PRO D 2 5 ? -16.974 -27.474 -0.874 1.00 42.44 5 PRO D O 1
ATOM 1725 N N . GLY D 2 7 ? -13.402 -27.561 -0.001 1.00 37.46 7 GLY D N 1
ATOM 1726 C CA . GLY D 2 7 ? -12.904 -28.478 1.009 1.00 38.55 7 GLY D CA 1
ATOM 1727 C C . GLY D 2 7 ? -12.109 -27.787 2.097 1.00 35.98 7 GLY D C 1
ATOM 1728 O O . GLY D 2 7 ? -11.861 -26.583 2.020 1.00 36.07 7 GLY D O 1
ATOM 1729 N N . PRO D 2 8 ? -11.713 -28.548 3.128 1.00 39.78 8 PRO D N 1
ATOM 1730 C CA . PRO D 2 8 ? -10.863 -28.022 4.200 1.00 39.93 8 PRO D CA 1
ATOM 1731 C C . PRO D 2 8 ? -9.499 -27.673 3.619 1.00 40.13 8 PRO D C 1
ATOM 1732 O O . PRO D 2 8 ? -9.150 -28.234 2.579 1.00 40.66 8 PRO D O 1
ATOM 1744 N N . GLY D 2 10 ? -5.521 -27.969 3.084 1.00 46.57 10 GLY D N 1
ATOM 1745 C CA . GLY D 2 10 ? -4.696 -29.165 3.112 1.00 46.57 10 GLY D CA 1
ATOM 1746 C C . GLY D 2 10 ? -3.851 -29.285 4.365 1.00 44.32 10 GLY D C 1
ATOM 1747 O O . GLY D 2 10 ? -3.901 -28.422 5.238 1.00 43.94 10 GLY D O 1
ATOM 1748 N N . PRO D 2 11 ? -3.065 -30.367 4.462 1.00 53.52 11 PRO D N 1
ATOM 1749 C CA . PRO D 2 11 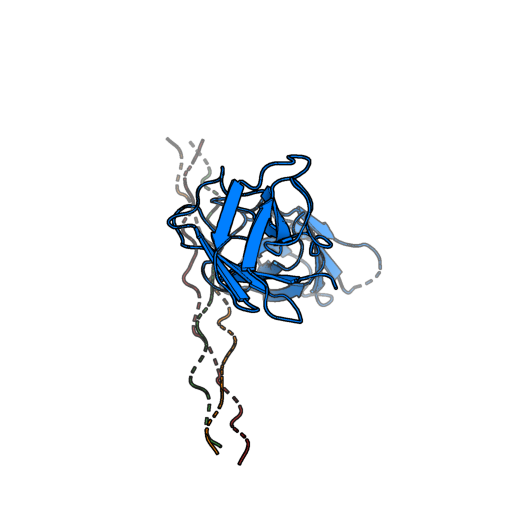? -2.156 -30.538 5.599 1.00 55.05 11 PRO D CA 1
ATOM 1750 C C . PRO D 2 11 ? -1.064 -29.476 5.554 1.00 55.44 11 PRO D C 1
ATOM 1751 O O . PRO D 2 11 ? -0.757 -28.981 4.469 1.00 52.31 11 PRO D O 1
ATOM 1763 N N . GLY D 2 13 ? 2.597 -27.707 5.417 1.00 41.42 13 GLY D N 1
ATOM 1764 C CA . GLY D 2 13 ? 3.798 -28.086 4.689 1.00 41.20 13 GLY D CA 1
ATOM 1765 C C . GLY D 2 13 ? 4.839 -28.742 5.579 1.00 39.49 13 GLY D C 1
ATOM 1766 O O . GLY D 2 13 ? 4.771 -28.633 6.801 1.00 40.25 13 GLY D O 1
ATOM 1767 N N . PRO D 2 14 ? 5.809 -29.440 4.970 1.00 41.00 14 PRO D N 1
ATOM 1768 C CA . PRO D 2 14 ? 6.893 -30.057 5.746 1.00 41.62 14 PRO D CA 1
ATOM 1769 C C . PRO D 2 14 ? 7.844 -29.002 6.307 1.00 42.83 14 PRO D C 1
ATOM 1770 O O . PRO D 2 14 ? 7.782 -27.846 5.891 1.00 41.97 14 PRO D O 1
ATOM 1774 N N . ALA D 2 15 ? 8.709 -29.386 7.240 1.00 42.05 15 ALA D N 1
ATOM 1775 C CA . ALA D 2 15 ? 9.701 -28.450 7.765 1.00 42.65 15 ALA D CA 1
ATOM 1776 C C . ALA D 2 15 ? 10.758 -28.165 6.705 1.00 41.99 15 ALA D C 1
ATOM 1777 O O . ALA D 2 15 ? 11.116 -29.052 5.928 1.00 44.45 15 ALA D O 1
ATOM 1779 N N . GLY D 2 16 ? 11.259 -26.933 6.669 1.00 42.49 16 GLY D N 1
ATOM 1780 C CA . GLY D 2 16 ? 12.314 -26.578 5.734 1.00 42.14 16 GLY D CA 1
ATOM 1781 C C . GLY D 2 16 ? 13.590 -27.332 6.052 1.00 44.13 16 GLY D C 1
ATOM 1782 O O . GLY D 2 16 ? 13.722 -27.894 7.143 1.00 43.10 16 GLY D O 1
ATOM 1783 N N . PHE D 2 17 ? 14.528 -27.353 5.109 1.00 51.16 17 PHE D N 1
ATOM 1784 C CA . PHE D 2 17 ? 15.783 -28.070 5.308 1.00 54.39 17 PHE D CA 1
ATOM 1785 C C . PHE D 2 17 ? 16.547 -27.496 6.498 1.00 53.09 17 PHE D C 1
ATOM 1786 O O . PHE D 2 17 ? 16.481 -26.297 6.764 1.00 54.18 17 PHE D O 1
ATOM 1802 N N . GLY D 2 19 ? 19.742 -25.991 8.171 1.00 56.35 19 GLY D N 1
ATOM 1803 C CA . GLY D 2 19 ? 20.722 -25.126 7.536 1.00 56.70 19 GLY D CA 1
ATOM 1804 C C . GLY D 2 19 ? 22.071 -25.779 7.307 1.00 57.02 19 GLY D C 1
ATOM 1805 O O . GLY D 2 19 ? 22.358 -26.833 7.876 1.00 58.68 19 GLY D O 1
ATOM 1806 N N . PRO D 2 20 ? 22.912 -25.151 6.469 1.00 46.55 20 PRO D N 1
ATOM 1807 C CA . PRO D 2 20 ? 24.273 -25.637 6.208 1.00 45.89 20 PRO D CA 1
ATOM 1808 C C . PRO D 2 20 ? 25.143 -25.457 7.450 1.00 46.71 20 PRO D C 1
ATOM 1809 O O . PRO D 2 20 ? 24.685 -24.833 8.406 1.00 45.50 20 PRO D O 1
ATOM 1821 N N . GLY D 2 22 ? 28.484 -23.954 9.652 1.00 58.27 22 GLY D N 1
ATOM 1822 C CA . GLY D 2 22 ? 29.490 -22.909 9.830 1.00 63.81 22 GLY D CA 1
ATOM 1823 C C . GLY D 2 22 ? 29.855 -21.892 8.758 1.00 60.82 22 GLY D C 1
ATOM 1824 O O . GLY D 2 22 ? 28.973 -21.338 8.106 1.00 60.19 22 GLY D O 1
ATOM 1825 N N . PRO D 2 23 ? 31.172 -21.639 8.592 1.00 78.94 23 PRO D N 1
ATOM 1826 C CA . PRO D 2 23 ? 31.829 -20.619 7.766 1.00 79.93 23 PRO D CA 1
ATOM 1827 C C . PRO D 2 23 ? 30.972 -20.041 6.646 1.00 76.19 23 PRO D C 1
ATOM 1828 O O . PRO D 2 23 ? 30.205 -19.121 6.927 1.00 77.48 23 PRO D O 1
#

Solvent-accessible surface area: 13329 Å² total

Nearest PDB structures (foldseek):
  5cjb-assembly1_A  TM=1.006E+00  e=4.628E-36  Homo sapiens
  5eiq-assembly1_A  TM=9.826E-01  e=1.410E-31  Homo sapiens
  5eiv-assembly1_B  TM=9.620E-01  e=3.202E-29  Homo sapiens
  4ll9-assembly1_A  TM=5.200E-01  e=1.069E-11  Homo sapiens
  2d3v-assembly1_A  TM=5.189E-01  e=2.089E-12  Homo sapiens